Protein AF-A0A3B9WWS0-F1 (afdb_monomer_lite)

Foldseek 3Di:
DPDQDKDWDWDDDQFKIWIFIAGPVRHFDADPNRTRIDMDGHDGDDDCVVVVVVVVVVVVVVVLVVVLVVLCVVLVVLLCVLPVCQVLLQVCLPPDLVPRDPVSNDNFSGDDDPPDTVVNVCVCPVDLVSLVVCVVVVVDDPDSCVSSSVSSNVNVCSVCVDDDPDPDDPPPPPPPDPVVVVVVVVVVVVVVVVVPD

Secondary structure (DSSP, 8-state):
-----EEEEEEE-SSEEEEEEEETTSPBPEETTEESEEEEE-PPPPPTHHHHHHHHHHHHHHHHHHHHHHHHHHHHHHHHHH-TTHHHHHHHTTS-GGGS-GGG-SS-SS-EETTEEHHHHHHH-SSHHHHHHHHHTT-S--STTHHHHHHHHHHHHHHS------SS---TT---THHHHHHHHHHH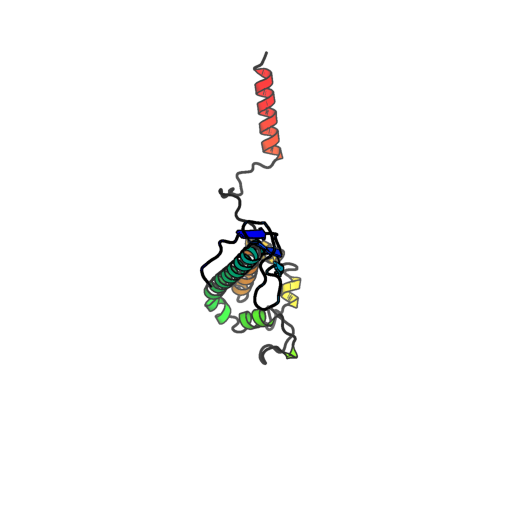HHHHHHTT-

pLDDT: mean 90.85, std 11.29, range [40.5, 98.44]

Radius of gyration: 35.25 Å; chains: 1; bounding box: 72×87×83 Å

Sequence (197 aa):
MIGRNWYLGLDMGTTTVGWACTYENYELLRLKGKDAWGIREFQEAETATARRTNRISRRRRQREIARIGILKDLFHDAIMKEDTLFYVRLDESKLLLEDKSPMLQYKDGIFHDKDYTDKEYFREYKTIFHLRKALIYDEVIDNGRYARLVYLALLNMFKHRGHFLNSEIVLEGAFKGISISFHDLMSEIEKLEIEGF

Structure (mmCIF, N/CA/C/O backbone):
data_AF-A0A3B9WWS0-F1
#
_entry.id   AF-A0A3B9WWS0-F1
#
loop_
_atom_site.group_PDB
_atom_site.id
_atom_site.type_symbol
_atom_site.label_atom_id
_atom_site.label_alt_id
_atom_site.label_comp_id
_atom_site.label_asym_id
_atom_site.label_entity_id
_atom_site.label_seq_id
_atom_site.pdbx_PDB_ins_code
_atom_site.Cartn_x
_atom_site.Cartn_y
_atom_site.Cartn_z
_atom_site.occupancy
_atom_site.B_iso_or_equiv
_atom_site.auth_seq_id
_atom_site.auth_comp_id
_atom_site.auth_asym_id
_atom_site.auth_atom_id
_atom_site.pdbx_PDB_model_num
ATOM 1 N N . MET A 1 1 ? -48.634 -8.195 49.594 1.00 46.81 1 MET A N 1
ATOM 2 C CA . MET A 1 1 ? -48.032 -6.926 50.051 1.00 46.81 1 MET A CA 1
ATOM 3 C C . MET A 1 1 ? -48.474 -5.851 49.083 1.00 46.81 1 MET A C 1
ATOM 5 O O . MET A 1 1 ? -48.038 -5.859 47.941 1.00 46.81 1 MET A O 1
ATOM 9 N N . ILE A 1 2 ? -49.436 -5.038 49.510 1.00 40.50 2 ILE A N 1
ATOM 10 C CA . ILE A 1 2 ? -49.949 -3.884 48.764 1.00 40.50 2 ILE A CA 1
ATOM 11 C C . ILE A 1 2 ? -48.794 -2.889 48.589 1.00 40.50 2 ILE A C 1
ATOM 13 O O . ILE A 1 2 ? -48.011 -2.688 49.520 1.00 40.50 2 ILE A O 1
ATOM 17 N N . GLY A 1 3 ? -48.665 -2.360 47.371 1.00 63.53 3 GLY A N 1
ATOM 18 C CA . GLY A 1 3 ? -47.559 -1.527 46.914 1.00 63.53 3 GLY A CA 1
ATOM 19 C C . GLY A 1 3 ? -47.359 -0.293 47.782 1.00 63.53 3 GLY A C 1
ATOM 20 O O . GLY A 1 3 ? -48.173 0.624 47.769 1.00 63.53 3 GLY A O 1
ATOM 21 N N . ARG A 1 4 ? -46.253 -0.275 48.527 1.00 72.06 4 ARG A N 1
ATOM 22 C CA . ARG A 1 4 ? -45.687 0.974 49.028 1.00 72.06 4 ARG A CA 1
ATOM 23 C C . ARG A 1 4 ? -44.969 1.650 47.869 1.00 72.06 4 ARG A C 1
ATOM 25 O O . ARG A 1 4 ? -44.203 0.989 47.165 1.00 72.06 4 ARG A O 1
ATOM 32 N N . ASN A 1 5 ? -45.224 2.939 47.686 1.00 89.38 5 ASN A N 1
ATOM 33 C CA . ASN A 1 5 ? -44.450 3.757 46.766 1.00 89.38 5 ASN A CA 1
ATOM 34 C C . ASN A 1 5 ? -42.988 3.792 47.223 1.00 89.38 5 ASN A C 1
ATOM 36 O O . ASN A 1 5 ? -42.680 3.695 48.415 1.00 89.38 5 ASN A O 1
ATOM 40 N N . TRP A 1 6 ? -42.091 3.897 46.256 1.00 93.56 6 TRP A N 1
ATOM 41 C CA . TRP A 1 6 ? -40.653 3.920 46.468 1.00 93.56 6 TRP A CA 1
ATOM 42 C C . TRP A 1 6 ? -40.009 4.793 45.394 1.00 93.56 6 TRP A C 1
ATOM 44 O O . TRP A 1 6 ? -40.572 4.990 44.315 1.00 93.56 6 TRP A O 1
ATOM 54 N N . TYR A 1 7 ? -38.826 5.307 45.698 1.00 95.00 7 TYR A N 1
ATOM 55 C CA . TYR A 1 7 ? -38.012 6.111 44.803 1.00 95.00 7 TYR A CA 1
ATOM 56 C C . TYR A 1 7 ? -36.799 5.312 44.334 1.00 95.00 7 TYR A C 1
ATOM 58 O O . TYR A 1 7 ? -36.231 4.540 45.105 1.00 95.00 7 TYR A O 1
ATOM 66 N N . LEU A 1 8 ? -36.389 5.523 43.081 1.00 95.25 8 LEU A N 1
ATOM 67 C CA . LEU A 1 8 ? -35.127 5.038 42.523 1.00 95.25 8 LEU A CA 1
ATOM 68 C C . LEU A 1 8 ? -34.201 6.231 42.290 1.00 95.25 8 LEU A C 1
ATOM 70 O O . LEU A 1 8 ? -34.492 7.080 41.449 1.00 95.25 8 LEU A O 1
ATOM 74 N N . GLY A 1 9 ? -33.081 6.276 42.999 1.00 95.81 9 GLY A N 1
ATOM 75 C CA . GLY A 1 9 ? -31.961 7.145 42.662 1.00 95.81 9 GLY A CA 1
ATOM 76 C C . GLY A 1 9 ? -31.044 6.440 41.670 1.00 95.81 9 GLY A C 1
ATOM 77 O O . GLY A 1 9 ? -30.704 5.275 41.882 1.00 95.81 9 GLY A O 1
ATOM 78 N N . LEU A 1 10 ? -30.646 7.140 40.609 1.00 97.19 10 LEU A N 1
ATOM 79 C CA . LEU A 1 10 ? -29.621 6.702 39.665 1.00 97.19 10 LEU A CA 1
ATOM 80 C C . LEU A 1 10 ? -28.541 7.777 39.570 1.00 97.19 10 LEU A C 1
ATOM 82 O O . LEU A 1 10 ? -28.856 8.943 39.343 1.00 97.19 10 LEU A O 1
ATOM 86 N N . ASP A 1 11 ? -27.286 7.363 39.696 1.00 96.31 11 ASP A N 1
ATOM 87 C CA . ASP A 1 11 ? -26.108 8.189 39.446 1.00 96.31 11 ASP A CA 1
ATOM 88 C C . ASP A 1 11 ? -25.339 7.584 38.269 1.00 96.31 11 ASP A C 1
ATOM 90 O O . ASP A 1 11 ? -24.789 6.487 38.378 1.00 96.31 11 ASP A O 1
ATOM 94 N N . MET A 1 12 ? -25.393 8.241 37.109 1.00 95.69 12 MET A N 1
ATOM 95 C CA . MET A 1 12 ? -24.873 7.707 35.848 1.00 95.69 12 MET A CA 1
ATOM 96 C C . MET A 1 12 ? -23.542 8.370 35.489 1.00 95.69 12 MET A C 1
ATOM 98 O O . MET A 1 12 ? -23.512 9.474 34.945 1.00 95.69 12 MET A O 1
ATOM 102 N N . GLY A 1 13 ? -22.448 7.663 35.762 1.00 92.75 13 GLY A N 1
ATOM 103 C CA . GLY A 1 13 ? -21.101 8.003 35.319 1.00 92.75 13 GLY A CA 1
ATOM 104 C C . GLY A 1 13 ? -20.754 7.416 33.946 1.00 92.75 13 GLY A C 1
ATOM 105 O O . GLY A 1 13 ? -21.538 6.712 33.309 1.00 92.75 13 GLY A O 1
ATOM 106 N N . THR A 1 14 ? -19.535 7.686 33.479 1.00 92.50 14 THR A N 1
ATOM 107 C CA . THR A 1 14 ? -19.022 7.194 32.184 1.00 92.50 14 THR A CA 1
ATOM 108 C C . THR A 1 14 ? -18.646 5.710 32.198 1.00 92.50 14 THR A C 1
ATOM 110 O O . THR A 1 14 ? -18.583 5.081 31.143 1.00 92.50 14 THR A O 1
ATOM 113 N N . THR A 1 15 ? -18.418 5.148 33.385 1.00 96.12 15 THR A N 1
ATOM 114 C CA . THR A 1 15 ? -18.024 3.744 33.604 1.00 96.12 15 THR A CA 1
ATOM 115 C C . THR A 1 15 ? -18.813 3.069 34.719 1.00 96.12 15 THR A C 1
ATOM 117 O O . THR A 1 15 ? -18.628 1.880 34.983 1.00 96.12 15 THR A O 1
ATOM 120 N N . THR A 1 16 ? -19.698 3.805 35.392 1.00 96.12 16 THR A N 1
ATOM 121 C CA . THR A 1 16 ? -20.459 3.308 36.534 1.00 96.12 16 THR A CA 1
ATOM 122 C C . THR A 1 16 ? -21.897 3.809 36.501 1.00 96.12 16 THR A C 1
ATOM 124 O O . THR A 1 16 ? -22.179 4.911 36.044 1.00 96.12 16 THR A O 1
ATOM 127 N N . VAL A 1 17 ? -22.827 2.993 36.987 1.00 97.25 17 VAL A N 1
ATOM 128 C CA . VAL A 1 17 ? -24.190 3.420 37.317 1.00 97.25 17 VAL A CA 1
ATOM 129 C C . VAL A 1 17 ? -24.460 3.020 38.760 1.00 97.25 17 VAL A C 1
ATOM 131 O O . VAL A 1 17 ? -24.639 1.835 39.058 1.00 97.25 17 VAL A O 1
ATOM 134 N N . GLY A 1 18 ? -24.445 4.000 39.658 1.00 97.25 18 GLY A N 1
ATOM 135 C CA . GLY A 1 18 ? -24.905 3.853 41.032 1.00 97.25 18 GLY A CA 1
ATOM 136 C C . GLY A 1 18 ? -26.429 3.835 41.077 1.00 97.25 18 GLY A C 1
ATOM 137 O O . GLY A 1 18 ? -27.087 4.560 40.333 1.00 97.25 18 GLY A O 1
ATOM 138 N N . TRP A 1 19 ? -27.005 3.002 41.936 1.00 97.38 19 TRP A N 1
ATOM 139 C CA . TRP A 1 19 ? -28.445 2.967 42.156 1.00 97.38 19 TRP A CA 1
ATOM 140 C C . TRP A 1 19 ? -28.775 2.737 43.627 1.00 97.38 19 TRP A C 1
ATOM 142 O O . TRP A 1 19 ? -28.065 2.018 44.330 1.00 97.38 19 TRP A O 1
ATOM 152 N N . ALA A 1 20 ? -29.869 3.335 44.090 1.00 97.00 20 ALA A N 1
ATOM 153 C CA . ALA A 1 20 ? -30.417 3.106 45.421 1.00 97.00 20 ALA A CA 1
ATOM 154 C C . ALA A 1 20 ? -31.938 3.252 45.396 1.00 97.00 20 ALA A C 1
ATOM 156 O O . ALA A 1 20 ? -32.465 4.169 44.769 1.00 97.00 20 ALA A O 1
ATOM 157 N N . CYS A 1 21 ? -32.641 2.364 46.090 1.00 95.75 21 CYS A N 1
ATOM 158 C CA . CYS A 1 21 ? -34.085 2.434 46.250 1.00 95.75 21 CYS A CA 1
ATOM 159 C C . CYS A 1 21 ? -34.435 2.846 47.679 1.00 95.75 21 CYS A C 1
ATOM 161 O O . CYS A 1 21 ? -33.981 2.202 48.628 1.00 95.75 21 CYS A O 1
ATOM 163 N N . THR A 1 22 ? -35.293 3.853 47.838 1.00 94.88 22 THR A N 1
ATOM 164 C CA . THR A 1 22 ? -35.780 4.304 49.151 1.00 94.88 22 THR A CA 1
ATOM 165 C C . THR A 1 22 ? -37.303 4.344 49.232 1.00 94.88 22 THR A C 1
ATOM 167 O O . THR A 1 22 ? -37.993 4.449 48.220 1.00 94.88 22 THR A O 1
ATOM 170 N N . TYR A 1 23 ? -37.852 4.211 50.438 1.00 92.38 23 TYR A N 1
ATOM 171 C CA . TYR A 1 23 ? -39.264 4.497 50.701 1.00 92.38 23 TYR A CA 1
ATOM 172 C C . TYR A 1 23 ? -39.492 6.018 50.764 1.00 92.38 23 TYR A C 1
ATOM 174 O O . TYR A 1 23 ? -38.546 6.805 50.729 1.00 92.38 23 TYR A O 1
ATOM 182 N N . GLU A 1 24 ? -40.746 6.457 50.900 1.00 91.81 24 GLU A N 1
ATOM 183 C CA . GLU A 1 24 ? -41.089 7.888 50.986 1.00 91.81 24 GLU A CA 1
ATOM 184 C C . GLU A 1 24 ? -40.454 8.612 52.192 1.00 91.81 24 GLU A C 1
ATOM 186 O O . GLU A 1 24 ? -40.249 9.820 52.141 1.00 91.81 24 GLU A O 1
ATOM 191 N N . ASN A 1 25 ? -40.088 7.881 53.250 1.00 91.56 25 ASN A N 1
ATOM 192 C CA . ASN A 1 25 ? -39.356 8.386 54.420 1.00 91.56 25 ASN A CA 1
ATOM 193 C C . ASN A 1 25 ? -37.820 8.370 54.246 1.00 91.56 25 ASN A C 1
ATOM 195 O O . ASN A 1 25 ? -37.099 8.591 55.215 1.00 91.56 25 ASN A O 1
ATOM 199 N N . TYR A 1 26 ? -37.327 8.107 53.030 1.00 89.19 26 TYR A N 1
ATOM 200 C CA . TYR A 1 26 ? -35.907 8.051 52.660 1.00 89.19 26 TYR A CA 1
ATOM 201 C C . TYR A 1 26 ? -35.087 6.925 53.313 1.00 89.19 26 TYR A C 1
ATOM 203 O O . TYR A 1 26 ? -33.858 6.946 53.278 1.00 89.19 26 TYR A O 1
ATOM 211 N N . GLU A 1 27 ? -35.747 5.892 53.836 1.00 92.06 27 GLU A N 1
ATOM 212 C CA . GLU A 1 27 ? -35.086 4.664 54.287 1.00 92.06 27 GLU A CA 1
ATOM 213 C C . GLU A 1 27 ? -34.816 3.716 53.111 1.00 92.06 27 GLU A C 1
ATOM 215 O O . GLU A 1 27 ? -35.658 3.568 52.221 1.00 92.06 27 GLU A O 1
ATOM 220 N N . LEU A 1 28 ? -33.662 3.035 53.116 1.00 92.38 28 LEU A N 1
ATOM 221 C CA . LEU A 1 28 ? -33.307 2.062 52.079 1.00 92.38 28 LEU A CA 1
ATOM 222 C C . LEU A 1 28 ? -34.288 0.884 52.053 1.00 92.38 28 LEU A C 1
ATOM 224 O O . LEU A 1 28 ? -34.601 0.273 53.079 1.00 92.38 28 LEU A O 1
ATOM 228 N N . LEU A 1 29 ? -34.726 0.513 50.849 1.00 93.19 29 LEU A N 1
ATOM 229 C CA . LEU A 1 29 ? -35.505 -0.703 50.649 1.00 93.19 29 LEU A CA 1
ATOM 230 C C . LEU A 1 29 ? -34.650 -1.918 51.004 1.00 93.19 29 LEU A C 1
ATOM 232 O O . LEU A 1 29 ? -33.474 -1.986 50.658 1.00 93.19 29 LEU A O 1
ATOM 236 N N . ARG A 1 30 ? -35.269 -2.931 51.614 1.00 91.56 30 ARG A N 1
ATOM 237 C CA . ARG A 1 30 ? -34.630 -4.228 51.845 1.00 91.56 30 ARG A CA 1
ATOM 238 C C . ARG A 1 30 ? -35.343 -5.306 51.045 1.00 91.56 30 ARG A C 1
ATOM 240 O O . ARG A 1 30 ? -36.507 -5.615 51.286 1.00 91.56 30 ARG A O 1
ATOM 247 N N . LEU A 1 31 ? -34.635 -5.886 50.085 1.00 86.88 31 LEU A N 1
ATOM 248 C CA . LEU A 1 31 ? -35.138 -6.904 49.171 1.00 86.88 31 LEU A CA 1
ATOM 249 C C . LEU A 1 31 ? -34.403 -8.216 49.439 1.00 86.88 31 LEU A C 1
ATOM 251 O O . LEU A 1 31 ? -33.181 -8.290 49.334 1.00 86.88 31 LEU A O 1
ATOM 255 N N . LYS A 1 32 ? -35.146 -9.270 49.802 1.00 88.06 32 LYS A N 1
ATOM 256 C CA . LYS A 1 32 ? -34.595 -10.615 50.074 1.00 88.06 32 LYS A CA 1
ATOM 257 C C . LYS A 1 32 ? -33.384 -10.599 51.030 1.00 88.06 32 LYS A C 1
ATOM 259 O O . LYS A 1 32 ? -32.401 -11.300 50.816 1.00 88.06 32 LYS A O 1
ATOM 264 N N . GLY A 1 33 ? -33.454 -9.775 52.077 1.00 89.62 33 GLY A N 1
ATOM 265 C CA . GLY A 1 33 ? -32.414 -9.676 53.105 1.00 89.62 33 GLY A CA 1
ATOM 266 C C . GLY A 1 33 ? -31.208 -8.801 52.749 1.00 89.62 33 GLY A C 1
ATOM 267 O O . GLY A 1 33 ? -30.293 -8.722 53.563 1.00 89.62 33 GLY A O 1
ATOM 268 N N . LYS A 1 34 ? -31.208 -8.132 51.590 1.00 92.88 34 LYS A N 1
ATOM 269 C CA . LYS A 1 34 ? -30.162 -7.189 51.170 1.00 92.88 34 LYS A CA 1
ATOM 270 C C . LYS A 1 34 ? -30.731 -5.789 50.999 1.00 92.88 34 LYS A C 1
ATOM 272 O O . LYS A 1 34 ? -31.880 -5.645 50.582 1.00 92.88 34 LYS A O 1
ATOM 277 N N . ASP A 1 35 ? -29.924 -4.781 51.293 1.00 94.69 35 ASP A N 1
ATOM 278 C CA . ASP A 1 35 ? -30.304 -3.394 51.050 1.00 94.69 35 ASP A CA 1
ATOM 279 C C . ASP A 1 35 ? -30.273 -3.129 49.539 1.00 94.69 35 ASP A C 1
ATOM 281 O O . ASP A 1 35 ? -29.387 -3.595 48.821 1.00 94.69 35 ASP A O 1
ATOM 285 N N . ALA A 1 36 ? -31.291 -2.439 49.044 1.00 94.56 36 ALA A N 1
ATOM 286 C CA . ALA A 1 36 ? -31.533 -2.212 47.630 1.00 94.56 36 ALA A CA 1
ATOM 287 C C . ALA A 1 36 ? -30.714 -1.014 47.140 1.00 94.56 36 ALA A C 1
ATOM 289 O O . ALA A 1 36 ? -31.261 0.028 46.791 1.00 94.56 36 ALA A O 1
ATOM 290 N N . TRP A 1 37 ? -29.397 -1.171 47.138 1.00 95.25 37 TRP A N 1
ATOM 291 C CA . TRP A 1 37 ? -28.463 -0.238 46.528 1.00 95.25 37 TRP A CA 1
ATOM 292 C C . TRP A 1 37 ? -27.294 -0.999 45.910 1.00 95.25 37 TRP A C 1
ATOM 294 O O . TRP A 1 37 ? -27.039 -2.164 46.230 1.00 95.25 37 TRP A O 1
ATOM 304 N N . GLY A 1 38 ? -26.573 -0.347 45.012 1.00 95.38 38 GLY A N 1
ATOM 305 C CA . GLY A 1 38 ? -25.365 -0.907 44.441 1.00 95.38 38 GLY A CA 1
ATOM 306 C C . GLY A 1 38 ? -24.789 -0.047 43.336 1.00 95.38 38 GLY A C 1
ATOM 307 O O . GLY A 1 38 ? -25.274 1.040 43.035 1.00 95.38 38 GLY A O 1
ATOM 308 N N . ILE A 1 39 ? -23.743 -0.573 42.713 1.00 96.62 39 ILE A N 1
ATOM 309 C CA . ILE A 1 39 ? -23.071 0.055 41.585 1.00 96.62 39 ILE A CA 1
ATOM 310 C C . ILE A 1 39 ? -22.895 -0.972 40.473 1.00 96.62 39 ILE A C 1
ATOM 312 O O . ILE A 1 39 ? -22.574 -2.137 40.718 1.00 96.62 39 ILE A O 1
ATOM 316 N N . ARG A 1 40 ? -23.154 -0.554 39.238 1.00 96.44 40 ARG A N 1
ATOM 317 C CA . ARG A 1 40 ? -22.863 -1.332 38.039 1.00 96.44 40 ARG A CA 1
ATOM 318 C C . ARG A 1 40 ? -21.669 -0.713 37.338 1.00 96.44 40 ARG A C 1
ATOM 320 O O . ARG A 1 40 ? -21.799 0.372 36.795 1.00 96.44 40 ARG A O 1
ATOM 327 N N . GLU A 1 41 ? -20.550 -1.422 37.307 1.00 97.12 41 GLU A N 1
ATOM 328 C CA . GLU A 1 41 ? -19.355 -1.009 36.566 1.00 97.12 41 GLU A CA 1
ATOM 329 C C . GLU A 1 41 ? -19.357 -1.603 35.146 1.00 97.12 41 GLU A C 1
ATOM 331 O O . GLU A 1 41 ? -19.836 -2.722 34.923 1.00 97.12 41 GLU A O 1
ATOM 336 N N . PHE A 1 42 ? -18.852 -0.845 34.174 1.00 96.50 42 PHE A N 1
ATOM 337 C CA . PHE A 1 42 ? -18.690 -1.246 32.776 1.00 96.50 42 PHE A CA 1
ATOM 338 C C . PHE A 1 42 ? -17.518 -0.499 32.127 1.00 96.50 42 PHE A C 1
ATOM 340 O O . PHE A 1 42 ? -17.025 0.503 32.639 1.00 96.50 42 PHE A O 1
ATOM 347 N N . GLN A 1 43 ? -17.052 -1.011 30.988 1.00 95.38 43 GLN A N 1
ATOM 348 C CA . GLN A 1 43 ? -16.001 -0.354 30.214 1.00 95.38 43 GLN A CA 1
ATOM 349 C C . GLN A 1 43 ? -16.535 0.904 29.532 1.00 95.38 43 GLN A C 1
ATOM 351 O O . GLN A 1 43 ? -17.641 0.894 28.990 1.00 95.38 43 GLN A O 1
ATOM 356 N N . GLU A 1 44 ? -15.726 1.962 29.525 1.00 93.50 44 GLU A N 1
ATOM 357 C CA . GLU A 1 44 ? -16.059 3.212 28.849 1.00 93.50 44 GLU A CA 1
ATOM 358 C C . GLU A 1 44 ? -16.342 2.979 27.359 1.00 93.50 44 GLU A C 1
ATOM 360 O O . GLU A 1 44 ? -15.700 2.162 26.692 1.00 93.50 44 GLU A O 1
ATOM 365 N N . ALA A 1 45 ? -17.325 3.701 26.827 1.00 90.38 45 ALA A N 1
ATOM 366 C CA . ALA A 1 45 ? -17.691 3.583 25.427 1.00 90.38 45 ALA A CA 1
ATOM 367 C C . ALA A 1 45 ? -16.598 4.163 24.515 1.00 90.38 45 ALA A C 1
ATOM 369 O O . ALA A 1 45 ? -16.250 5.340 24.594 1.00 90.38 45 ALA A O 1
ATOM 370 N N . GLU A 1 46 ? -16.111 3.360 23.570 1.00 91.81 46 GLU A N 1
ATOM 371 C CA . GLU A 1 46 ? -15.191 3.844 22.542 1.00 91.81 46 GLU A CA 1
ATOM 372 C C . GLU A 1 46 ? -15.916 4.651 21.456 1.00 91.81 46 GLU A C 1
ATOM 374 O O . GLU A 1 46 ? -16.970 4.265 20.938 1.00 91.81 46 GLU A O 1
ATOM 379 N N . THR A 1 47 ? -15.299 5.752 21.019 1.00 92.62 47 THR A N 1
ATOM 380 C CA . THR A 1 47 ? -15.805 6.508 19.866 1.00 92.62 47 THR A CA 1
ATOM 381 C C . THR A 1 47 ? -15.694 5.699 18.568 1.00 92.62 47 THR A C 1
ATOM 383 O O . THR A 1 47 ? -14.789 4.889 18.358 1.00 92.62 47 THR A O 1
ATOM 386 N N . ALA A 1 48 ? -16.572 5.979 17.601 1.00 94.56 48 ALA A N 1
ATOM 387 C CA . ALA A 1 48 ? -16.563 5.292 16.306 1.00 94.56 48 ALA A CA 1
ATOM 388 C C . ALA A 1 48 ? -15.369 5.663 15.390 1.00 94.56 48 ALA A C 1
ATOM 390 O O . ALA A 1 48 ? -15.285 5.173 14.256 1.00 94.56 48 ALA A O 1
ATOM 391 N N . THR A 1 49 ? -14.446 6.517 15.846 1.00 95.75 49 THR A N 1
ATOM 392 C CA . THR A 1 49 ? -13.314 7.042 15.068 1.00 95.75 49 THR A CA 1
ATOM 393 C C . THR A 1 49 ? -12.380 5.930 14.595 1.00 95.75 49 THR A C 1
ATOM 395 O O . THR A 1 49 ? -12.138 5.813 13.392 1.00 95.75 49 THR A O 1
ATOM 398 N N . ALA A 1 50 ? -11.937 5.042 15.492 1.00 93.94 50 ALA A N 1
ATOM 399 C CA . ALA A 1 50 ? -11.064 3.918 15.137 1.00 93.94 50 ALA A CA 1
ATOM 400 C C . ALA A 1 50 ? -11.715 2.995 14.090 1.00 93.94 50 ALA A C 1
ATOM 402 O O . ALA A 1 50 ? -11.103 2.620 13.082 1.00 93.94 50 ALA A O 1
ATOM 403 N N . ARG A 1 51 ? -13.012 2.702 14.261 1.00 94.81 51 ARG A N 1
ATOM 404 C CA . ARG A 1 51 ? -13.795 1.909 13.302 1.00 94.81 51 ARG A CA 1
ATOM 405 C C . ARG A 1 51 ? -13.879 2.593 11.934 1.00 94.81 51 ARG A C 1
ATOM 407 O O . ARG A 1 51 ? -13.751 1.922 10.906 1.00 94.81 51 ARG A O 1
ATOM 414 N N . ARG A 1 52 ? -14.080 3.917 11.896 1.00 96.75 52 ARG A N 1
ATOM 415 C CA . ARG A 1 52 ? -14.093 4.708 10.654 1.00 96.75 52 ARG A CA 1
ATOM 416 C C . ARG A 1 52 ? -12.739 4.644 9.946 1.00 96.75 52 ARG A C 1
ATOM 418 O O . ARG A 1 52 ? -12.723 4.353 8.750 1.00 96.75 52 ARG A O 1
ATOM 425 N N . THR A 1 53 ? -11.637 4.846 10.663 1.00 96.81 53 THR A N 1
ATOM 426 C CA . THR A 1 53 ? -10.273 4.794 10.112 1.00 96.81 53 THR A CA 1
ATOM 427 C C . THR A 1 53 ? -9.974 3.431 9.492 1.00 96.81 53 THR A C 1
ATOM 429 O O . THR A 1 53 ? -9.633 3.351 8.311 1.00 96.81 53 THR A O 1
ATOM 432 N N . ASN A 1 54 ? -10.226 2.342 10.225 1.00 97.31 54 ASN A N 1
ATOM 433 C CA . ASN A 1 54 ? -10.004 0.980 9.729 1.00 97.31 54 ASN A CA 1
ATOM 434 C C . ASN A 1 54 ? -10.839 0.668 8.480 1.00 97.31 54 ASN A C 1
ATOM 436 O O . ASN A 1 54 ? -10.345 0.071 7.520 1.00 97.31 54 ASN A O 1
ATOM 440 N N . ARG A 1 55 ? -12.101 1.113 8.448 1.00 97.62 55 ARG A N 1
ATOM 441 C CA . ARG A 1 55 ? -12.977 0.939 7.282 1.00 97.62 55 ARG A CA 1
ATOM 442 C C . ARG A 1 55 ? -12.455 1.687 6.054 1.00 97.62 55 ARG A C 1
ATOM 444 O O . ARG A 1 55 ? -12.500 1.140 4.951 1.00 97.62 55 ARG A O 1
ATOM 451 N N . ILE A 1 56 ? -11.972 2.917 6.225 1.00 97.56 56 ILE A N 1
ATOM 452 C CA . ILE A 1 56 ? -11.405 3.715 5.130 1.00 97.56 56 ILE A CA 1
ATOM 453 C C . ILE A 1 56 ? -10.145 3.040 4.581 1.00 97.56 56 ILE A C 1
ATOM 455 O O . ILE A 1 56 ? -10.050 2.858 3.367 1.00 97.56 56 ILE A O 1
ATOM 459 N N . SER A 1 57 ? -9.232 2.596 5.449 1.00 97.25 57 SER A N 1
ATOM 460 C CA . SER A 1 57 ? -8.000 1.909 5.040 1.00 97.25 57 SER A CA 1
ATOM 461 C C . SER A 1 57 ? -8.281 0.633 4.243 1.00 97.25 57 SER A C 1
ATOM 463 O O . SER A 1 57 ? -7.709 0.444 3.169 1.00 97.25 57 SER A O 1
ATOM 465 N N . ARG A 1 58 ? -9.234 -0.199 4.692 1.00 97.81 58 ARG A N 1
ATOM 466 C CA . ARG A 1 58 ? -9.655 -1.409 3.958 1.00 97.81 58 ARG A CA 1
ATOM 467 C C . ARG A 1 58 ? -10.194 -1.079 2.566 1.00 97.81 58 ARG A C 1
ATOM 469 O O . ARG A 1 58 ? -9.745 -1.654 1.579 1.00 97.81 58 ARG A O 1
ATOM 476 N N . ARG A 1 59 ? -11.110 -0.108 2.467 1.00 97.69 59 ARG A N 1
ATOM 477 C CA . ARG A 1 59 ? -11.688 0.320 1.179 1.00 97.69 59 ARG A CA 1
ATOM 478 C C . ARG A 1 59 ? -10.638 0.918 0.245 1.00 97.69 59 ARG A C 1
ATOM 480 O O . ARG A 1 59 ? -10.669 0.662 -0.955 1.00 97.69 59 ARG A O 1
ATOM 487 N N . ARG A 1 60 ? -9.701 1.707 0.779 1.00 95.56 60 ARG A N 1
ATOM 488 C CA . ARG A 1 60 ? -8.573 2.252 0.013 1.00 95.56 60 ARG A CA 1
ATOM 489 C C . ARG A 1 60 ? -7.735 1.122 -0.580 1.00 95.56 60 ARG A C 1
ATOM 491 O O . ARG A 1 60 ? -7.461 1.163 -1.775 1.00 95.56 60 ARG A O 1
ATOM 498 N N . ARG A 1 61 ? -7.397 0.107 0.222 1.00 95.88 61 ARG A N 1
ATOM 499 C CA . ARG A 1 61 ? -6.624 -1.051 -0.239 1.00 95.88 61 ARG A CA 1
ATOM 500 C C . ARG A 1 61 ? -7.356 -1.846 -1.320 1.00 95.88 61 ARG A C 1
ATOM 502 O O . ARG A 1 61 ? -6.755 -2.164 -2.336 1.00 95.88 61 ARG A O 1
ATOM 509 N N . GLN A 1 62 ? -8.650 -2.113 -1.144 1.00 97.75 62 GLN A N 1
ATOM 510 C CA . GLN A 1 62 ? -9.463 -2.808 -2.154 1.00 97.75 62 GLN A CA 1
ATOM 511 C C . GLN A 1 62 ? -9.480 -2.065 -3.496 1.00 97.75 62 GLN A C 1
ATOM 513 O O . GLN A 1 62 ? -9.318 -2.674 -4.547 1.00 97.75 62 GLN A O 1
ATOM 518 N N . ARG A 1 63 ? -9.620 -0.735 -3.468 1.00 96.31 63 ARG A N 1
ATOM 519 C CA . ARG A 1 63 ? -9.592 0.094 -4.684 1.00 96.31 63 ARG A CA 1
ATOM 520 C C . ARG A 1 63 ? -8.217 0.133 -5.344 1.00 96.31 63 ARG A C 1
ATOM 522 O O . ARG A 1 63 ? -8.138 0.197 -6.563 1.00 96.31 63 ARG A O 1
ATOM 529 N N . GLU A 1 64 ? -7.144 0.121 -4.556 1.00 95.88 64 GLU A N 1
ATOM 530 C CA . GLU A 1 64 ? -5.780 0.003 -5.079 1.00 95.88 64 GLU A CA 1
ATOM 531 C C . GLU A 1 64 ? -5.583 -1.336 -5.800 1.00 95.88 64 GLU A C 1
ATOM 533 O O . GLU A 1 64 ? -5.097 -1.342 -6.926 1.00 95.88 64 GLU A O 1
ATOM 538 N N . ILE A 1 65 ? -6.033 -2.444 -5.198 1.00 95.81 65 ILE A N 1
ATOM 539 C CA . ILE A 1 65 ? -5.985 -3.780 -5.811 1.00 95.81 65 ILE A CA 1
ATOM 540 C C . ILE A 1 65 ? -6.765 -3.797 -7.128 1.00 95.81 65 ILE A C 1
ATOM 542 O O . ILE A 1 65 ? -6.213 -4.212 -8.139 1.00 95.81 65 ILE A O 1
ATOM 546 N N . ALA A 1 66 ? -8.002 -3.289 -7.142 1.00 96.81 66 ALA A N 1
ATOM 547 C CA . ALA A 1 66 ? -8.814 -3.231 -8.358 1.00 96.81 66 ALA A CA 1
ATOM 548 C C . ALA A 1 66 ? -8.134 -2.418 -9.472 1.00 96.81 66 ALA A C 1
ATOM 550 O O . ALA A 1 66 ? -8.117 -2.832 -10.625 1.00 96.81 66 ALA A O 1
ATOM 551 N N . ARG A 1 67 ? -7.514 -1.283 -9.126 1.00 96.69 67 ARG A N 1
ATOM 552 C CA . ARG A 1 67 ? -6.796 -0.445 -10.094 1.00 96.69 67 ARG A CA 1
ATOM 553 C C . ARG A 1 67 ? -5.577 -1.147 -10.686 1.00 96.69 67 ARG A C 1
ATOM 555 O O . ARG A 1 67 ? -5.349 -1.056 -11.886 1.00 96.69 67 ARG A O 1
ATOM 562 N N . ILE A 1 68 ? -4.796 -1.824 -9.845 1.00 96.50 68 ILE A N 1
ATOM 563 C CA . ILE A 1 68 ? -3.653 -2.624 -10.301 1.00 96.50 68 ILE A CA 1
ATOM 564 C C . ILE A 1 68 ? -4.138 -3.795 -11.161 1.00 96.50 68 ILE A C 1
ATOM 566 O O . ILE A 1 68 ? -3.489 -4.098 -12.151 1.00 96.50 68 ILE A O 1
ATOM 570 N N . GLY A 1 69 ? -5.274 -4.413 -10.818 1.00 97.25 69 GLY A N 1
ATOM 571 C CA . GLY A 1 69 ? -5.911 -5.460 -11.621 1.00 97.25 69 GLY A CA 1
ATOM 572 C C . GLY A 1 69 ? -6.225 -4.983 -13.037 1.00 97.25 69 GLY A C 1
ATOM 573 O O . GLY A 1 69 ? -5.725 -5.565 -13.984 1.00 97.25 69 GLY A O 1
ATOM 574 N N . ILE A 1 70 ? -6.911 -3.844 -13.175 1.00 97.50 70 ILE A N 1
ATOM 575 C CA . ILE A 1 70 ? -7.197 -3.241 -14.489 1.00 97.50 70 ILE A CA 1
ATOM 576 C C . ILE A 1 70 ? -5.904 -2.976 -15.275 1.00 97.50 70 ILE A C 1
ATOM 578 O O . ILE A 1 70 ? -5.839 -3.238 -16.470 1.00 97.50 70 ILE A O 1
ATOM 582 N N . LEU A 1 71 ? -4.855 -2.472 -14.615 1.00 97.38 71 LEU A N 1
ATOM 583 C CA . LEU A 1 71 ? -3.563 -2.257 -15.269 1.00 97.38 71 LEU A CA 1
ATOM 584 C C . LEU A 1 71 ? -2.908 -3.576 -15.714 1.00 97.38 71 LEU A C 1
ATOM 586 O O . LEU A 1 71 ? -2.324 -3.618 -16.792 1.00 97.38 71 LEU A O 1
ATOM 590 N N . LYS A 1 72 ? -2.990 -4.640 -14.902 1.00 97.00 72 LYS A N 1
ATOM 591 C CA . LYS A 1 72 ? -2.520 -5.982 -15.280 1.00 97.00 72 LYS A CA 1
ATOM 592 C C . LYS A 1 72 ? -3.290 -6.487 -16.505 1.00 97.00 72 LYS A C 1
ATOM 594 O O . LYS A 1 72 ? -2.650 -6.919 -17.452 1.00 97.00 72 LYS A O 1
ATOM 599 N N . ASP A 1 73 ? -4.615 -6.358 -16.516 1.00 97.50 73 ASP A N 1
ATOM 600 C CA . ASP A 1 73 ? -5.469 -6.818 -17.618 1.00 97.50 73 ASP A CA 1
ATOM 601 C C . ASP A 1 73 ? -5.142 -6.096 -18.936 1.00 97.50 73 ASP A C 1
ATOM 603 O O . ASP A 1 73 ? -5.000 -6.735 -19.972 1.00 97.50 73 ASP A O 1
ATOM 607 N N . LEU A 1 74 ? -4.927 -4.775 -18.896 1.00 97.75 74 LEU A N 1
ATOM 608 C CA . LEU A 1 74 ? -4.569 -3.979 -20.080 1.00 97.75 74 LEU A CA 1
ATOM 609 C C . LEU A 1 74 ? -3.235 -4.393 -20.720 1.00 97.75 74 LEU A C 1
ATOM 611 O O . LEU A 1 74 ? -3.072 -4.268 -21.930 1.00 97.75 74 LEU A O 1
ATOM 615 N N . PHE A 1 75 ? -2.277 -4.854 -19.915 1.00 97.69 75 PHE A N 1
ATOM 616 C CA . PHE A 1 75 ? -0.952 -5.275 -20.383 1.00 97.69 75 PHE A CA 1
ATOM 617 C C . PHE A 1 75 ? -0.832 -6.792 -20.559 1.00 97.69 75 PHE A C 1
ATOM 619 O O . PHE A 1 75 ? 0.227 -7.261 -20.978 1.00 97.69 75 PHE A O 1
ATOM 626 N N . HIS A 1 76 ? -1.888 -7.548 -20.247 1.00 97.25 76 HIS A N 1
ATOM 627 C CA . HIS A 1 76 ? -1.831 -8.998 -20.121 1.00 97.25 76 HIS A CA 1
ATOM 628 C C . HIS A 1 76 ? -1.314 -9.658 -21.398 1.00 97.25 76 HIS A C 1
ATOM 630 O O . HIS A 1 76 ? -0.271 -10.305 -21.363 1.00 97.25 76 HIS A O 1
ATOM 636 N N . ASP A 1 77 ? -1.978 -9.427 -22.530 1.00 97.25 77 ASP A N 1
ATOM 637 C CA . ASP A 1 77 ? -1.638 -10.080 -23.798 1.00 97.25 77 ASP A CA 1
ATOM 638 C C . ASP A 1 77 ? -0.223 -9.717 -24.268 1.00 97.25 77 ASP A C 1
ATOM 640 O O . ASP A 1 77 ? 0.552 -10.585 -24.670 1.00 97.25 77 ASP A O 1
ATOM 644 N N . ALA A 1 78 ? 0.141 -8.434 -24.163 1.00 96.62 78 ALA A N 1
ATOM 645 C CA . ALA A 1 78 ? 1.449 -7.935 -24.577 1.00 96.62 78 ALA A CA 1
ATOM 646 C C . ALA A 1 78 ? 2.588 -8.531 -23.737 1.00 96.62 78 ALA A C 1
ATOM 648 O O . ALA A 1 78 ? 3.639 -8.871 -24.275 1.00 96.62 78 ALA A O 1
ATOM 649 N N . ILE A 1 79 ? 2.384 -8.675 -22.425 1.00 97.25 79 ILE A N 1
ATOM 650 C CA . ILE A 1 79 ? 3.390 -9.242 -21.524 1.00 97.25 79 ILE A CA 1
ATOM 651 C C . ILE A 1 79 ? 3.433 -10.765 -21.637 1.00 97.25 79 ILE A C 1
ATOM 653 O O . ILE A 1 79 ? 4.522 -11.316 -21.742 1.00 97.25 79 ILE A O 1
ATOM 657 N N . MET A 1 80 ? 2.288 -11.451 -21.656 1.00 96.62 80 MET A N 1
ATOM 658 C CA . MET A 1 80 ? 2.235 -12.917 -21.733 1.00 96.62 80 MET A CA 1
ATOM 659 C C . MET A 1 80 ? 2.819 -13.461 -23.036 1.00 96.62 80 MET A C 1
ATOM 661 O O . MET A 1 80 ? 3.377 -14.556 -23.032 1.00 96.62 80 MET A O 1
ATOM 665 N N . LYS A 1 81 ? 2.724 -12.705 -24.137 1.00 96.00 81 LYS A N 1
ATOM 666 C CA . LYS A 1 81 ? 3.355 -13.062 -25.411 1.00 96.00 81 LYS A CA 1
ATOM 667 C C . LYS A 1 81 ? 4.877 -13.189 -25.291 1.00 96.00 81 LYS A C 1
ATOM 669 O O . LYS A 1 81 ? 5.455 -14.098 -25.878 1.00 96.00 81 LYS A O 1
ATOM 674 N N . GLU A 1 82 ? 5.507 -12.275 -24.562 1.00 94.31 82 GLU A N 1
ATOM 675 C CA . GLU A 1 82 ? 6.966 -12.214 -24.432 1.00 94.31 82 GLU A CA 1
ATOM 676 C C . GLU A 1 82 ? 7.466 -13.018 -23.223 1.00 94.31 82 GLU A C 1
ATOM 678 O O . GLU A 1 82 ? 8.554 -13.588 -23.254 1.00 94.31 82 GLU A O 1
ATOM 683 N N . ASP A 1 83 ? 6.686 -13.054 -22.141 1.00 95.75 83 ASP A N 1
ATOM 684 C CA . ASP A 1 83 ? 7.124 -13.539 -20.838 1.00 95.75 83 ASP A CA 1
ATOM 685 C C . ASP A 1 83 ? 5.944 -13.937 -19.935 1.00 95.75 83 ASP A C 1
ATOM 687 O O . ASP A 1 83 ? 5.405 -13.153 -19.145 1.00 95.75 83 ASP A O 1
ATOM 691 N N . THR A 1 84 ? 5.568 -15.210 -20.019 1.00 96.12 84 THR A N 1
ATOM 692 C CA . THR A 1 84 ? 4.436 -15.794 -19.283 1.00 96.12 84 THR A CA 1
ATOM 693 C C . THR A 1 84 ? 4.628 -15.817 -17.763 1.00 96.12 84 THR A C 1
ATOM 695 O O . THR A 1 84 ? 3.650 -15.882 -17.018 1.00 96.12 84 THR A O 1
ATOM 698 N N . LEU A 1 85 ? 5.870 -15.732 -17.274 1.00 96.62 85 LEU A N 1
ATOM 699 C CA . LEU A 1 85 ? 6.197 -15.826 -15.846 1.00 96.62 85 LEU A CA 1
ATOM 700 C C . LEU A 1 85 ? 6.360 -14.462 -15.166 1.00 96.62 85 LEU A C 1
ATOM 702 O O . LEU A 1 85 ? 6.562 -14.405 -13.951 1.00 96.62 85 LEU A O 1
ATOM 706 N N . PHE A 1 86 ? 6.235 -13.361 -15.910 1.00 97.25 86 PHE A N 1
ATOM 707 C CA . PHE A 1 86 ? 6.459 -12.008 -15.401 1.00 97.25 86 PHE A CA 1
ATOM 708 C C . PHE A 1 86 ? 5.605 -11.663 -14.174 1.00 97.25 86 PHE A C 1
ATOM 710 O O . PHE A 1 86 ? 6.127 -11.232 -13.144 1.00 97.25 86 PHE A O 1
ATOM 717 N N . TYR A 1 87 ? 4.287 -11.870 -14.246 1.00 96.62 87 TYR A N 1
ATOM 718 C CA . TYR A 1 87 ? 3.403 -11.531 -13.126 1.00 96.62 87 TYR A CA 1
ATOM 719 C C . TYR A 1 87 ? 3.598 -12.453 -11.923 1.00 96.62 87 TYR A C 1
ATOM 721 O O . TYR A 1 87 ? 3.522 -11.979 -10.791 1.00 96.62 87 TYR A O 1
ATOM 729 N N . VAL A 1 88 ?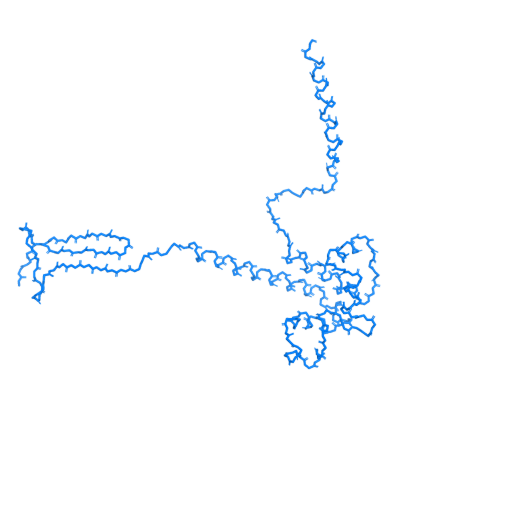 3.897 -13.733 -12.160 1.00 95.94 88 VAL A N 1
ATOM 730 C CA . VAL A 1 88 ? 4.171 -14.699 -11.087 1.00 95.94 88 VAL A CA 1
ATOM 731 C C . VAL A 1 88 ? 5.451 -14.306 -10.348 1.00 95.94 88 VAL A C 1
ATOM 733 O O . VAL A 1 88 ? 5.444 -14.238 -9.122 1.00 95.94 88 VAL A O 1
ATOM 736 N N . ARG A 1 89 ? 6.514 -13.924 -11.078 1.00 96.56 89 ARG A N 1
ATOM 737 C CA . ARG A 1 89 ? 7.748 -13.371 -10.489 1.00 96.56 89 ARG A CA 1
ATOM 738 C C . ARG A 1 89 ? 7.468 -12.173 -9.590 1.00 96.56 89 ARG A C 1
ATOM 740 O O . ARG A 1 89 ? 7.959 -12.133 -8.465 1.00 96.56 89 ARG A O 1
ATOM 747 N N . LEU A 1 90 ? 6.660 -11.224 -10.062 1.00 95.81 90 LEU A N 1
ATOM 748 C CA . LEU A 1 90 ? 6.313 -10.034 -9.284 1.00 95.81 90 LEU A CA 1
ATOM 749 C C . LEU A 1 90 ? 5.491 -10.357 -8.030 1.00 95.81 90 LEU A C 1
ATOM 751 O O . LEU A 1 90 ? 5.684 -9.721 -6.994 1.00 95.81 90 LEU A O 1
ATOM 755 N N . ASP A 1 91 ? 4.565 -11.312 -8.108 1.00 95.00 91 ASP A N 1
ATOM 756 C CA . ASP A 1 91 ? 3.709 -11.680 -6.978 1.00 95.00 91 ASP A CA 1
ATOM 757 C C . ASP A 1 91 ? 4.488 -12.499 -5.917 1.00 95.00 91 ASP A C 1
ATOM 759 O O . ASP A 1 91 ? 4.257 -12.338 -4.710 1.00 95.00 91 ASP A O 1
ATOM 763 N N . GLU A 1 92 ? 5.467 -13.303 -6.348 1.00 96.31 92 GLU A N 1
ATOM 764 C CA . GLU A 1 92 ? 6.356 -14.110 -5.497 1.00 96.31 92 GLU A CA 1
ATOM 765 C C . GLU A 1 92 ? 7.664 -13.404 -5.100 1.00 96.31 92 GLU A C 1
ATOM 767 O O . GLU A 1 92 ? 8.471 -13.964 -4.360 1.00 96.31 92 GLU A O 1
ATOM 772 N N . SER A 1 93 ? 7.883 -12.151 -5.508 1.00 94.00 93 SER A N 1
ATOM 773 C CA . SER A 1 93 ? 9.142 -11.428 -5.253 1.00 94.00 93 SER A CA 1
ATOM 774 C C . SER A 1 93 ? 9.466 -11.240 -3.762 1.00 94.00 93 SER A C 1
ATOM 776 O O . SER A 1 93 ? 10.592 -10.914 -3.399 1.00 94.00 93 SER A O 1
ATOM 778 N N . LYS A 1 94 ? 8.456 -11.381 -2.899 1.00 93.44 94 LYS A N 1
ATOM 779 C CA . LYS A 1 94 ? 8.547 -11.280 -1.435 1.00 93.44 94 LYS A CA 1
ATOM 780 C C . LYS A 1 94 ? 8.942 -12.593 -0.750 1.00 93.44 94 LYS A C 1
ATOM 782 O O . LYS A 1 94 ? 9.185 -12.575 0.453 1.00 93.44 94 LYS A O 1
ATOM 787 N N . LEU A 1 95 ? 8.890 -13.713 -1.469 1.00 95.38 95 LEU A N 1
ATOM 788 C CA . LEU A 1 95 ? 9.149 -15.043 -0.929 1.00 95.38 95 LEU A CA 1
ATOM 789 C C . LEU A 1 95 ? 10.651 -15.329 -0.904 1.00 95.38 95 LEU A C 1
ATOM 791 O O . LEU A 1 95 ? 11.413 -14.818 -1.732 1.00 95.38 95 LEU A O 1
ATOM 795 N N . LEU A 1 96 ? 11.069 -16.170 0.041 1.00 94.62 96 LEU A N 1
ATOM 796 C CA . LEU A 1 96 ? 12.404 -16.756 0.019 1.00 94.62 96 LEU A CA 1
ATOM 797 C C . LEU A 1 96 ? 12.507 -17.747 -1.142 1.00 94.62 96 LEU A C 1
ATOM 799 O O . LEU A 1 96 ? 11.503 -18.275 -1.609 1.00 94.62 96 LEU A O 1
ATOM 803 N N . LEU A 1 97 ? 13.729 -17.994 -1.617 1.00 95.12 97 LEU A N 1
ATOM 804 C CA . LEU A 1 97 ? 13.972 -18.843 -2.788 1.00 95.12 97 LEU A CA 1
ATOM 805 C C . LEU A 1 97 ? 13.354 -20.244 -2.640 1.00 95.12 97 LEU A C 1
ATOM 807 O O . LEU A 1 97 ? 12.796 -20.773 -3.594 1.00 95.12 97 LEU A O 1
ATOM 811 N N . GLU A 1 98 ? 13.417 -20.804 -1.436 1.00 95.12 98 GLU A N 1
ATOM 812 C CA . GLU A 1 98 ? 12.856 -22.115 -1.093 1.00 95.12 98 GLU A CA 1
ATOM 813 C C . GLU A 1 98 ? 11.322 -22.177 -1.167 1.00 95.12 98 GLU A C 1
ATOM 815 O O . GLU A 1 98 ? 10.776 -23.231 -1.477 1.00 95.12 98 GLU A O 1
ATOM 820 N N . ASP A 1 99 ? 10.642 -21.046 -0.962 1.00 95.56 99 ASP A N 1
ATOM 821 C CA . ASP A 1 99 ? 9.178 -20.942 -0.993 1.00 95.56 99 ASP A CA 1
ATOM 822 C C . ASP A 1 99 ? 8.634 -20.575 -2.381 1.00 95.56 99 ASP A C 1
ATOM 824 O O . ASP A 1 99 ? 7.419 -20.571 -2.595 1.00 95.56 99 ASP A O 1
ATOM 828 N N . LYS A 1 100 ? 9.512 -20.214 -3.325 1.00 96.38 100 LYS A N 1
ATOM 829 C CA . LYS A 1 100 ? 9.105 -19.864 -4.688 1.00 96.38 100 LYS A CA 1
ATOM 830 C C . LYS A 1 100 ? 8.614 -21.092 -5.448 1.00 96.38 100 LYS A C 1
ATOM 832 O O . LYS A 1 100 ? 9.092 -22.213 -5.259 1.00 96.38 100 LYS A O 1
ATOM 837 N N . SER A 1 101 ? 7.715 -20.861 -6.397 1.00 95.06 101 SER A N 1
ATOM 838 C CA . SER A 1 101 ? 7.262 -21.880 -7.340 1.00 95.06 101 SER A CA 1
ATOM 839 C C . SER A 1 101 ? 8.450 -22.577 -8.031 1.00 95.06 101 SER A C 1
ATOM 841 O O . SER A 1 101 ? 9.463 -21.927 -8.301 1.00 95.06 101 SER A O 1
ATOM 843 N N . PRO A 1 102 ? 8.352 -23.872 -8.401 1.00 94.31 102 PRO A N 1
ATOM 844 C CA . PRO A 1 102 ? 9.464 -24.616 -9.012 1.00 94.31 102 PRO A CA 1
ATOM 845 C C . PRO A 1 102 ? 10.054 -23.961 -10.273 1.00 94.31 102 PRO A C 1
ATOM 847 O O . PRO A 1 102 ? 11.248 -24.057 -10.535 1.00 94.31 102 PRO A O 1
ATOM 850 N N . MET A 1 103 ? 9.218 -23.254 -11.035 1.00 92.88 103 MET A N 1
ATOM 851 C CA . MET A 1 103 ? 9.606 -22.500 -12.234 1.00 92.88 103 MET A CA 1
ATOM 852 C C . MET A 1 103 ? 10.334 -21.174 -11.940 1.00 92.88 103 MET A C 1
ATOM 854 O O . MET A 1 103 ? 10.865 -20.561 -12.860 1.00 92.88 103 MET A O 1
ATOM 858 N N . LEU A 1 104 ? 10.361 -20.733 -10.677 1.00 94.56 104 LEU A N 1
ATOM 859 C CA . LEU A 1 104 ? 10.946 -19.476 -10.197 1.00 94.56 104 LEU A CA 1
ATOM 860 C C . LEU A 1 104 ? 12.111 -19.701 -9.222 1.00 94.56 104 LEU A C 1
ATOM 862 O O . LEU A 1 104 ? 12.400 -18.845 -8.385 1.00 94.56 104 LEU A O 1
ATOM 866 N N . GLN A 1 105 ? 12.795 -20.842 -9.326 1.00 93.81 105 GLN A N 1
ATOM 867 C CA . GLN A 1 105 ? 13.936 -21.220 -8.484 1.00 93.81 105 GLN A CA 1
ATOM 868 C C . GLN A 1 105 ? 15.220 -20.445 -8.849 1.00 93.81 105 GLN A C 1
ATOM 870 O O . GLN A 1 105 ? 16.283 -21.007 -9.103 1.00 93.81 105 GLN A O 1
ATOM 875 N N . TYR A 1 106 ? 15.116 -19.117 -8.864 1.00 93.62 106 TYR A N 1
ATOM 876 C CA . TYR A 1 106 ? 16.193 -18.156 -9.068 1.00 93.62 106 TYR A CA 1
ATOM 877 C C . TYR A 1 106 ? 15.935 -16.864 -8.273 1.00 93.62 106 TYR A C 1
ATOM 879 O O . TYR A 1 106 ? 14.860 -16.622 -7.710 1.00 93.62 106 TYR A O 1
ATOM 887 N N . LYS A 1 107 ? 16.963 -16.016 -8.183 1.00 91.69 107 LYS A N 1
ATOM 888 C CA . LYS A 1 107 ? 16.945 -14.830 -7.313 1.00 91.69 107 LYS A CA 1
ATOM 889 C C . LYS A 1 107 ? 16.158 -13.660 -7.897 1.00 91.69 107 LYS A C 1
ATOM 891 O O . LYS A 1 107 ? 15.558 -12.922 -7.122 1.00 91.69 107 LYS A O 1
ATOM 896 N N . ASP A 1 108 ? 16.130 -13.529 -9.219 1.00 94.69 108 ASP A N 1
ATOM 897 C CA . ASP A 1 108 ? 15.491 -12.402 -9.896 1.00 94.69 108 ASP A CA 1
ATOM 898 C C . ASP A 1 108 ? 13.981 -12.329 -9.613 1.00 94.69 108 ASP A C 1
ATOM 900 O O . ASP A 1 108 ? 13.274 -13.343 -9.565 1.00 94.69 108 ASP A O 1
ATOM 904 N N . GLY A 1 109 ? 13.495 -11.112 -9.385 1.00 92.75 109 GLY A N 1
ATOM 905 C CA . GLY A 1 109 ? 12.110 -10.800 -9.045 1.00 92.75 109 GLY A CA 1
ATOM 906 C C . GLY A 1 109 ? 11.351 -10.060 -10.144 1.00 92.75 109 GLY A C 1
ATOM 907 O O . GLY A 1 109 ? 10.127 -9.981 -10.059 1.00 92.75 109 GLY A O 1
ATOM 908 N N . ILE A 1 110 ? 12.035 -9.526 -11.16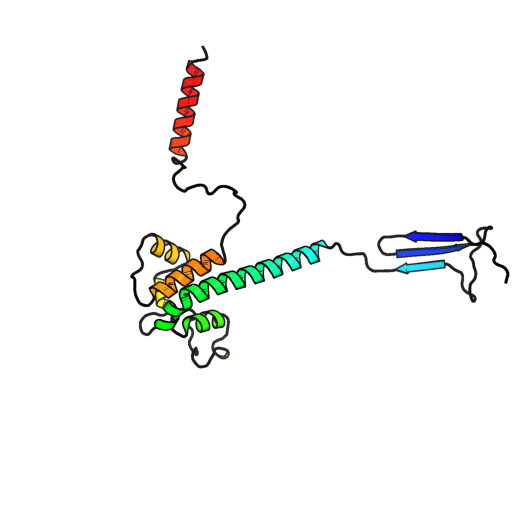3 1.00 94.50 110 ILE A N 1
ATOM 909 C CA . ILE A 1 110 ? 11.404 -8.785 -12.263 1.00 94.50 110 ILE A CA 1
ATOM 910 C C . ILE A 1 110 ? 11.734 -9.450 -13.604 1.00 94.50 110 ILE A C 1
ATOM 912 O O . ILE A 1 110 ? 10.840 -9.999 -14.256 1.00 94.50 110 ILE A O 1
ATOM 916 N N . PHE A 1 111 ? 13.010 -9.450 -13.986 1.00 96.38 111 PHE A N 1
ATOM 917 C CA . PHE A 1 111 ? 13.509 -9.954 -15.260 1.00 96.38 111 PHE A CA 1
ATOM 918 C C . PHE A 1 111 ? 14.435 -11.147 -15.052 1.00 96.38 111 PHE A C 1
ATOM 920 O O . PHE A 1 111 ? 15.370 -11.101 -14.258 1.00 96.38 111 PHE A O 1
ATOM 927 N N . HIS A 1 112 ? 14.183 -12.210 -15.809 1.00 95.75 112 HIS A N 1
ATOM 928 C CA . HIS A 1 112 ? 15.026 -13.402 -15.854 1.00 95.75 112 HIS A CA 1
ATOM 929 C C . HIS A 1 112 ? 15.137 -13.885 -17.308 1.00 95.75 112 HIS A C 1
ATOM 931 O O . HIS A 1 112 ? 14.909 -15.052 -17.621 1.00 95.75 112 HIS A O 1
ATOM 937 N N . ASP A 1 113 ? 15.402 -12.947 -18.218 1.00 94.19 113 ASP A N 1
ATOM 938 C CA . ASP A 1 113 ? 15.615 -13.251 -19.629 1.00 94.19 113 ASP A CA 1
ATOM 939 C C . ASP A 1 113 ? 17.070 -13.717 -19.826 1.00 94.19 113 ASP A C 1
ATOM 941 O O . ASP A 1 113 ? 17.954 -13.391 -19.033 1.00 94.19 113 ASP A O 1
ATOM 945 N N . LYS A 1 114 ? 17.347 -14.431 -20.925 1.00 91.81 114 LYS A N 1
ATOM 946 C CA . LYS A 1 114 ? 18.679 -14.992 -21.227 1.00 91.81 114 LYS A CA 1
ATOM 947 C C . LYS A 1 114 ? 19.821 -13.968 -21.124 1.00 91.81 114 LYS A C 1
ATOM 949 O O . LYS A 1 114 ? 20.865 -14.282 -20.560 1.00 91.81 114 LYS A O 1
ATOM 954 N N . ASP A 1 115 ? 19.602 -12.768 -21.659 1.00 92.25 115 ASP A N 1
ATOM 955 C CA . ASP A 1 115 ? 20.604 -11.696 -21.740 1.00 92.25 115 ASP A CA 1
ATOM 956 C C . ASP A 1 115 ? 20.190 -10.442 -20.940 1.00 92.25 115 ASP A C 1
ATOM 958 O O . ASP A 1 115 ? 20.775 -9.371 -21.107 1.00 92.25 115 ASP A O 1
ATOM 962 N N . TYR A 1 116 ? 19.148 -10.541 -20.103 1.00 95.19 116 TYR A N 1
ATOM 963 C CA . TYR A 1 116 ? 18.627 -9.410 -19.333 1.00 95.19 116 TYR A CA 1
ATOM 964 C C . TYR A 1 116 ? 17.999 -9.868 -18.015 1.00 95.19 116 TYR A C 1
ATOM 966 O O . TYR A 1 116 ? 16.908 -10.442 -17.987 1.00 95.19 116 TYR A O 1
ATOM 974 N N . THR A 1 117 ? 18.684 -9.580 -16.912 1.00 96.75 117 THR A N 1
ATOM 975 C CA . THR A 1 117 ? 18.222 -9.908 -15.558 1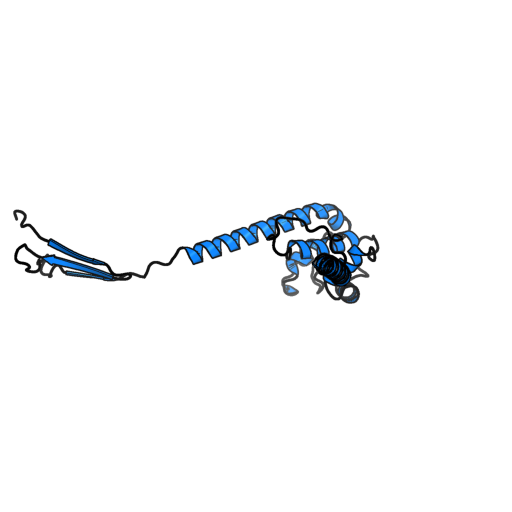.00 96.75 117 THR A CA 1
ATOM 976 C C . THR A 1 117 ? 17.965 -8.646 -14.741 1.00 96.75 117 THR A C 1
ATOM 978 O O . THR A 1 117 ? 18.229 -7.524 -15.189 1.00 96.75 117 THR A O 1
ATOM 981 N N . ASP A 1 118 ? 17.515 -8.812 -13.497 1.00 96.38 118 ASP A N 1
ATOM 982 C CA . ASP A 1 118 ? 17.406 -7.710 -12.539 1.00 96.38 118 ASP A CA 1
ATOM 983 C C . ASP A 1 118 ? 18.726 -6.928 -12.412 1.00 96.38 118 ASP A C 1
ATOM 985 O O . ASP A 1 118 ? 18.720 -5.710 -12.226 1.00 96.38 118 ASP A O 1
ATOM 989 N N . LYS A 1 119 ? 19.878 -7.595 -12.562 1.00 96.88 119 LYS A N 1
ATOM 990 C CA . LYS A 1 119 ? 21.197 -6.954 -12.496 1.00 96.88 119 LYS A CA 1
ATOM 991 C C . LYS A 1 119 ? 21.405 -5.917 -13.602 1.00 96.88 119 LYS A C 1
ATOM 993 O O . LYS A 1 119 ? 22.007 -4.872 -13.345 1.00 96.88 119 LYS A O 1
ATOM 998 N N . GLU A 1 120 ? 20.981 -6.210 -14.827 1.00 97.06 120 GLU A N 1
ATOM 999 C CA . GLU A 1 120 ? 21.050 -5.280 -15.959 1.00 97.06 120 GLU A CA 1
ATOM 1000 C C . GLU A 1 120 ? 20.014 -4.171 -15.777 1.00 97.06 120 GLU A C 1
ATOM 1002 O O . GLU A 1 120 ? 20.370 -2.993 -15.831 1.00 97.06 120 GLU A O 1
ATOM 1007 N N . TYR A 1 121 ? 18.784 -4.540 -15.414 1.00 97.25 121 TYR A N 1
ATOM 1008 C CA . TYR A 1 121 ? 17.700 -3.598 -15.143 1.00 97.25 121 TYR A CA 1
ATOM 1009 C C . TYR A 1 121 ? 18.076 -2.533 -14.102 1.00 97.25 121 TYR A C 1
ATOM 1011 O O . TYR A 1 121 ? 17.933 -1.339 -14.357 1.00 97.25 121 TYR A O 1
ATOM 1019 N N . PHE A 1 122 ? 18.619 -2.927 -12.946 1.00 97.00 122 PHE A N 1
ATOM 1020 C CA . PHE A 1 122 ? 19.019 -1.973 -11.902 1.00 97.00 122 PHE A CA 1
ATOM 1021 C C . PHE A 1 122 ? 20.297 -1.192 -12.239 1.00 97.00 122 PHE A C 1
ATOM 1023 O O . PHE A 1 122 ? 20.552 -0.144 -11.639 1.00 97.00 122 PHE A O 1
ATOM 1030 N N . ARG A 1 123 ? 21.105 -1.671 -13.194 1.00 97.44 123 ARG A N 1
ATOM 1031 C CA . ARG A 1 123 ? 22.265 -0.931 -13.713 1.00 97.44 123 ARG A CA 1
ATOM 1032 C C . ARG A 1 123 ? 21.823 0.198 -14.635 1.00 97.44 123 ARG A C 1
ATOM 1034 O O . ARG A 1 123 ? 22.338 1.306 -14.505 1.00 97.44 123 ARG A O 1
ATOM 1041 N N . GLU A 1 124 ? 20.875 -0.085 -15.525 1.00 96.12 124 GLU A N 1
ATOM 1042 C CA . GLU A 1 124 ? 20.275 0.888 -16.444 1.00 96.12 124 GLU A CA 1
ATOM 1043 C C . GLU A 1 124 ? 19.401 1.895 -15.687 1.00 96.12 124 GLU A C 1
ATOM 1045 O O . GLU A 1 124 ? 19.561 3.108 -15.823 1.00 96.12 124 GLU A O 1
ATOM 1050 N N . TYR A 1 125 ? 18.526 1.399 -14.811 1.00 97.56 125 TYR A N 1
ATOM 1051 C CA . TYR A 1 125 ? 17.545 2.198 -14.087 1.00 97.56 125 TYR A CA 1
ATOM 1052 C C . TYR A 1 125 ? 17.742 2.065 -12.577 1.00 97.56 125 TYR A C 1
ATOM 1054 O O . TYR A 1 125 ? 17.050 1.316 -11.887 1.00 97.56 125 TYR A O 1
ATOM 1062 N N . LYS A 1 126 ? 18.662 2.871 -12.032 1.00 97.62 126 LYS A N 1
ATOM 1063 C CA . LYS A 1 126 ? 18.999 2.873 -10.592 1.00 97.62 126 LYS A CA 1
ATOM 1064 C C . LYS A 1 126 ? 17.792 3.086 -9.676 1.00 97.62 126 LYS A C 1
ATOM 1066 O O . LYS A 1 126 ? 17.785 2.648 -8.531 1.00 97.62 126 LYS A O 1
ATOM 1071 N N . THR A 1 127 ? 16.780 3.804 -10.160 1.00 97.88 127 THR A N 1
ATOM 1072 C CA . THR A 1 127 ? 15.492 3.965 -9.481 1.00 97.88 127 THR A CA 1
ATOM 1073 C C . THR A 1 127 ? 14.369 3.912 -10.505 1.00 97.88 127 THR A C 1
ATOM 1075 O O . THR A 1 127 ? 14.575 4.196 -11.685 1.00 97.88 127 THR A O 1
ATOM 1078 N N . ILE A 1 128 ? 13.145 3.664 -10.040 1.00 97.81 128 ILE A N 1
ATOM 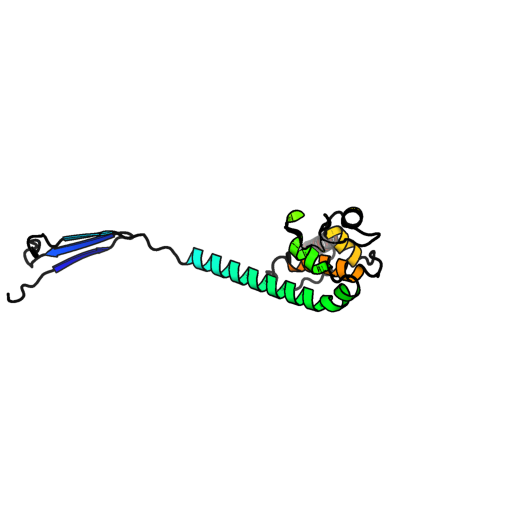1079 C CA . ILE A 1 128 ? 11.952 3.709 -10.893 1.00 97.81 128 ILE A CA 1
ATOM 1080 C C . ILE A 1 128 ? 11.752 5.068 -11.589 1.00 97.81 128 ILE A C 1
ATOM 1082 O O . ILE A 1 128 ? 11.135 5.141 -12.646 1.00 97.81 128 ILE A O 1
ATOM 1086 N N . PHE A 1 129 ? 12.302 6.152 -11.031 1.00 97.75 129 PHE A N 1
ATOM 1087 C CA . PHE A 1 129 ? 12.255 7.478 -11.647 1.00 97.75 129 PHE A CA 1
ATOM 1088 C C . PHE A 1 129 ? 13.208 7.612 -12.835 1.00 97.75 129 PHE A C 1
ATOM 1090 O O . PHE A 1 129 ? 12.883 8.342 -13.765 1.00 97.75 129 PHE A O 1
ATOM 1097 N N . HIS A 1 130 ? 14.333 6.887 -12.845 1.00 98.44 130 HIS A N 1
ATOM 1098 C CA . HIS A 1 130 ? 15.198 6.815 -14.026 1.00 98.44 130 HIS A CA 1
ATOM 1099 C C . HIS A 1 130 ? 14.459 6.134 -15.180 1.00 98.44 130 HIS A C 1
ATOM 1101 O O . HIS A 1 130 ? 14.469 6.659 -16.286 1.00 98.44 130 HIS A O 1
ATOM 1107 N N . LEU A 1 131 ? 13.737 5.040 -14.902 1.00 98.31 131 LEU A N 1
ATOM 1108 C CA . LEU A 1 131 ? 12.897 4.380 -15.905 1.00 98.31 131 LEU A CA 1
ATOM 1109 C C . LEU A 1 131 ? 11.788 5.306 -16.421 1.00 98.31 131 LEU A C 1
ATOM 1111 O O . LEU A 1 131 ? 11.613 5.456 -17.624 1.00 98.31 131 LEU A O 1
ATOM 1115 N N . ARG A 1 132 ? 11.051 5.962 -15.515 1.00 97.75 132 ARG A N 1
ATOM 1116 C CA . ARG A 1 132 ? 9.999 6.918 -15.898 1.00 97.75 132 ARG A CA 1
ATOM 1117 C C . ARG A 1 132 ? 10.549 8.058 -16.751 1.00 97.75 132 ARG A C 1
ATOM 1119 O O . ARG A 1 132 ? 9.917 8.418 -17.733 1.00 97.75 132 ARG A O 1
ATOM 1126 N N . LYS A 1 133 ? 11.709 8.612 -16.384 1.00 97.69 133 LYS A N 1
ATOM 1127 C CA . LYS A 1 133 ? 12.388 9.650 -17.163 1.00 97.69 133 LYS A CA 1
ATOM 1128 C C . LYS A 1 133 ? 12.725 9.133 -18.562 1.00 97.69 133 LYS A C 1
ATOM 1130 O O . LYS A 1 133 ? 12.331 9.771 -19.527 1.00 97.69 133 LYS A O 1
ATOM 1135 N N . ALA A 1 134 ? 13.385 7.982 -18.660 1.00 97.69 134 ALA A N 1
ATOM 1136 C CA . ALA A 1 134 ? 13.774 7.403 -19.941 1.00 97.69 134 ALA A CA 1
ATOM 1137 C C . ALA A 1 134 ? 12.564 7.171 -20.861 1.00 97.69 134 ALA A C 1
ATOM 1139 O O . ALA A 1 134 ? 12.627 7.482 -22.042 1.00 97.69 134 ALA A O 1
ATOM 1140 N N . LEU A 1 135 ? 11.437 6.694 -20.317 1.00 97.12 135 LEU A N 1
ATOM 1141 C CA . LEU A 1 135 ? 10.192 6.522 -21.075 1.00 97.12 135 LEU A CA 1
ATOM 1142 C C . LEU A 1 135 ? 9.567 7.849 -21.535 1.00 97.12 135 LEU A C 1
ATOM 1144 O O . LEU A 1 135 ? 8.957 7.882 -22.590 1.00 97.12 135 LEU A O 1
ATOM 1148 N N . ILE A 1 136 ? 9.691 8.929 -20.755 1.00 96.06 136 ILE A N 1
ATOM 1149 C CA . ILE A 1 136 ? 9.167 10.259 -21.125 1.00 96.06 136 ILE A CA 1
ATOM 1150 C C . ILE A 1 136 ? 9.993 10.896 -22.249 1.00 96.06 136 ILE A C 1
ATOM 1152 O O . ILE A 1 136 ? 9.445 11.634 -23.060 1.00 96.06 136 ILE A O 1
ATOM 1156 N N . TYR A 1 137 ? 11.301 10.636 -22.277 1.00 96.25 137 TYR A N 1
ATOM 1157 C CA . TYR A 1 137 ? 12.226 11.182 -23.274 1.00 96.25 137 TYR A CA 1
ATOM 1158 C C . TYR A 1 137 ? 12.495 10.219 -24.445 1.00 96.25 137 TYR A C 1
ATOM 1160 O O . TYR A 1 137 ? 13.450 10.434 -25.186 1.00 96.25 137 TYR A O 1
ATOM 1168 N N . ASP A 1 138 ? 11.686 9.164 -24.602 1.00 93.69 138 ASP A N 1
ATOM 1169 C CA . ASP A 1 138 ? 11.829 8.139 -25.649 1.00 93.69 138 ASP A CA 1
ATOM 1170 C C . ASP A 1 138 ? 13.240 7.511 -25.729 1.00 93.69 138 ASP A C 1
ATOM 1172 O O . ASP A 1 138 ? 13.728 7.114 -26.785 1.00 93.69 138 ASP A O 1
ATOM 1176 N N . GLU A 1 139 ? 13.909 7.375 -24.579 1.00 94.75 139 GLU A N 1
ATOM 1177 C CA . GLU A 1 139 ? 15.250 6.783 -24.447 1.00 94.75 139 GLU A CA 1
ATOM 1178 C C . GLU A 1 139 ? 15.207 5.246 -24.306 1.00 94.75 139 GLU A C 1
ATOM 1180 O O . GLU A 1 139 ? 16.244 4.591 -24.178 1.00 94.75 139 GLU A O 1
ATOM 1185 N N . VAL A 1 140 ? 14.010 4.650 -24.286 1.00 93.25 140 VAL A N 1
ATOM 1186 C CA . VAL A 1 140 ? 13.810 3.200 -24.153 1.00 93.25 140 VAL A CA 1
ATOM 1187 C C . VAL A 1 140 ? 13.526 2.591 -25.519 1.00 93.25 140 VAL A C 1
ATOM 1189 O O . VAL A 1 140 ? 12.573 2.967 -26.192 1.00 93.25 140 VAL A O 1
ATOM 1192 N N . ILE A 1 141 ? 14.327 1.599 -25.901 1.00 89.94 141 ILE A N 1
ATOM 1193 C CA . ILE A 1 141 ? 14.161 0.875 -27.164 1.00 89.94 141 ILE A CA 1
ATOM 1194 C C . ILE A 1 141 ? 12.893 0.014 -27.109 1.00 89.94 141 ILE A C 1
ATOM 1196 O O . ILE A 1 141 ? 12.733 -0.795 -26.189 1.00 89.94 141 ILE A O 1
ATOM 1200 N N . ASP A 1 142 ? 12.038 0.139 -28.125 1.00 88.38 142 ASP A N 1
ATOM 1201 C CA . ASP A 1 142 ? 10.863 -0.714 -28.308 1.00 88.38 142 ASP A CA 1
ATOM 1202 C C . ASP A 1 142 ? 11.288 -2.130 -28.732 1.00 88.38 142 ASP A C 1
ATOM 1204 O O . ASP A 1 142 ? 11.681 -2.395 -29.869 1.00 88.38 142 ASP A O 1
ATOM 1208 N N . ASN A 1 143 ? 11.305 -3.039 -27.761 1.00 88.75 143 ASN A N 1
ATOM 1209 C CA . ASN A 1 143 ? 11.628 -4.452 -27.924 1.00 88.75 143 ASN A CA 1
ATOM 1210 C C . ASN A 1 143 ? 10.728 -5.297 -27.005 1.00 88.75 143 ASN A C 1
ATOM 1212 O O . ASN A 1 143 ? 9.888 -4.763 -26.282 1.00 88.75 143 ASN A O 1
ATOM 1216 N N . GLY A 1 144 ? 10.938 -6.617 -26.949 1.00 88.00 144 GLY A N 1
ATOM 1217 C CA . GLY A 1 144 ? 10.135 -7.533 -26.116 1.00 88.00 144 GLY A CA 1
ATOM 1218 C C . GLY A 1 144 ? 10.123 -7.237 -24.601 1.00 88.00 144 GLY A C 1
ATOM 1219 O O . GLY A 1 144 ? 9.401 -7.881 -23.837 1.00 88.00 144 GLY A O 1
ATOM 1220 N N . ARG A 1 145 ? 10.909 -6.271 -24.107 1.00 92.81 145 ARG A N 1
ATOM 1221 C CA . ARG A 1 145 ? 10.868 -5.787 -22.714 1.00 92.81 145 ARG A CA 1
ATOM 1222 C C . ARG A 1 145 ? 10.028 -4.521 -22.542 1.00 92.81 145 ARG A C 1
ATOM 1224 O O . ARG A 1 145 ? 9.637 -4.223 -21.416 1.00 92.81 145 ARG A O 1
ATOM 1231 N N . TYR A 1 146 ? 9.725 -3.796 -23.618 1.00 95.38 146 TYR A N 1
ATOM 1232 C CA . TYR A 1 146 ? 9.097 -2.474 -23.570 1.00 95.38 146 TYR A CA 1
ATOM 1233 C C . TYR A 1 146 ? 7.771 -2.489 -22.802 1.00 95.38 146 TYR A C 1
ATOM 1235 O O . TYR A 1 146 ? 7.607 -1.736 -21.843 1.00 95.38 146 TYR A O 1
ATOM 1243 N N . ALA A 1 147 ? 6.869 -3.427 -23.112 1.00 96.56 147 ALA A N 1
ATOM 1244 C CA . ALA A 1 147 ? 5.593 -3.565 -22.404 1.00 96.56 147 ALA A CA 1
ATOM 1245 C C . ALA A 1 147 ? 5.771 -3.803 -20.890 1.00 96.56 147 ALA A C 1
ATOM 1247 O O . ALA A 1 147 ? 5.071 -3.194 -20.078 1.00 96.56 147 ALA A O 1
ATOM 1248 N N . ARG A 1 148 ? 6.744 -4.639 -20.496 1.00 97.25 148 ARG A N 1
ATOM 1249 C CA . ARG A 1 148 ? 7.075 -4.924 -19.087 1.00 97.25 148 ARG A CA 1
ATOM 1250 C C . ARG A 1 148 ? 7.632 -3.682 -18.382 1.00 97.25 148 ARG A C 1
ATOM 1252 O O . ARG A 1 148 ? 7.223 -3.377 -17.263 1.00 97.25 148 ARG A O 1
ATOM 1259 N N . LEU A 1 149 ? 8.510 -2.929 -19.045 1.00 97.81 149 LEU A N 1
ATOM 1260 C CA . LEU A 1 149 ? 9.086 -1.681 -18.535 1.00 97.81 149 LEU A CA 1
ATOM 1261 C C . LEU A 1 149 ? 8.024 -0.582 -18.356 1.00 97.81 149 LEU A C 1
ATOM 1263 O O . LEU A 1 149 ? 7.933 0.020 -17.282 1.00 97.81 149 LEU A O 1
ATOM 1267 N N . VAL A 1 150 ? 7.169 -0.369 -19.359 1.00 97.88 150 VAL A N 1
ATOM 1268 C CA . VAL A 1 150 ? 6.041 0.573 -19.278 1.00 97.88 150 VAL A CA 1
ATOM 1269 C C . VAL A 1 150 ? 5.093 0.176 -18.148 1.00 97.88 150 VAL A C 1
ATOM 1271 O O . VAL A 1 150 ? 4.717 1.020 -17.328 1.00 97.88 150 VAL A O 1
ATOM 1274 N N . TYR A 1 151 ? 4.760 -1.112 -18.038 1.00 98.12 151 TYR A N 1
ATOM 1275 C CA . TYR A 1 151 ? 3.923 -1.617 -16.955 1.00 98.12 151 TYR A CA 1
ATOM 1276 C C . TYR A 1 151 ? 4.516 -1.302 -15.572 1.00 98.12 151 TYR A C 1
ATOM 1278 O O . TYR A 1 151 ? 3.790 -0.827 -14.700 1.00 98.12 151 TYR A O 1
ATOM 1286 N N . LEU A 1 152 ? 5.822 -1.502 -15.352 1.00 98.00 152 LEU A N 1
ATOM 1287 C CA . LEU A 1 152 ? 6.474 -1.193 -14.069 1.00 98.00 152 LEU A CA 1
ATOM 1288 C C . LEU A 1 152 ? 6.412 0.302 -13.730 1.00 98.00 152 LEU A C 1
ATOM 1290 O O . LEU A 1 152 ? 6.120 0.670 -12.585 1.00 98.00 152 LEU A O 1
ATOM 1294 N N . ALA A 1 153 ? 6.651 1.165 -14.720 1.00 98.00 153 ALA A N 1
ATOM 1295 C CA . ALA A 1 153 ? 6.572 2.612 -14.558 1.00 98.00 153 ALA A CA 1
ATOM 1296 C C . ALA A 1 153 ? 5.151 3.062 -14.179 1.00 98.00 153 ALA A C 1
ATOM 1298 O O . ALA A 1 153 ? 4.964 3.789 -13.195 1.00 98.00 153 ALA A O 1
ATOM 1299 N N . LEU A 1 154 ? 4.138 2.568 -14.897 1.00 97.75 154 LEU A N 1
ATOM 1300 C CA . LEU A 1 154 ? 2.735 2.862 -14.609 1.00 97.75 154 LEU A CA 1
ATOM 1301 C C . LEU A 1 154 ? 2.297 2.274 -13.266 1.00 97.75 154 LEU A C 1
ATOM 1303 O O . LEU A 1 154 ? 1.637 2.958 -12.484 1.00 97.75 154 LEU A O 1
ATOM 1307 N N . LEU A 1 155 ? 2.709 1.048 -12.939 1.00 97.50 155 LEU A N 1
ATOM 1308 C CA . LEU A 1 155 ? 2.411 0.410 -11.657 1.00 97.50 155 LEU A CA 1
ATOM 1309 C C . LEU A 1 155 ? 2.889 1.276 -10.487 1.00 97.50 155 LEU A C 1
ATOM 1311 O O . LEU A 1 155 ? 2.159 1.453 -9.507 1.00 97.50 155 LEU A O 1
ATOM 1315 N N . ASN A 1 156 ? 4.088 1.854 -10.595 1.00 96.75 156 ASN A N 1
ATOM 1316 C CA . ASN A 1 156 ? 4.607 2.789 -9.604 1.00 96.75 156 ASN A CA 1
ATOM 1317 C C . ASN A 1 156 ? 3.741 4.051 -9.492 1.00 96.75 156 ASN A C 1
ATOM 1319 O O . ASN A 1 156 ? 3.349 4.415 -8.382 1.00 96.75 156 ASN A O 1
ATOM 1323 N N . MET A 1 157 ? 3.384 4.676 -10.616 1.00 95.50 157 MET A N 1
ATOM 1324 C CA . MET A 1 157 ? 2.529 5.868 -10.631 1.00 95.50 157 MET A CA 1
ATOM 1325 C C . MET A 1 157 ? 1.148 5.592 -10.031 1.00 95.50 157 MET A C 1
ATOM 1327 O O . MET A 1 157 ? 0.641 6.389 -9.248 1.00 95.50 157 MET A O 1
ATOM 1331 N N . PHE A 1 158 ? 0.548 4.439 -10.322 1.00 93.62 158 PHE A N 1
ATOM 1332 C CA . PHE A 1 158 ? -0.773 4.088 -9.810 1.00 93.62 158 PHE A CA 1
ATOM 1333 C C . PHE A 1 158 ? -0.775 3.682 -8.331 1.00 93.62 158 PHE A C 1
ATOM 1335 O O . PHE A 1 158 ? -1.765 3.965 -7.640 1.00 93.62 158 PHE A O 1
ATOM 1342 N N . LYS A 1 159 ? 0.310 3.075 -7.828 1.00 93.06 159 LYS A N 1
ATOM 1343 C CA . LYS A 1 159 ? 0.518 2.829 -6.389 1.00 93.06 159 LYS A CA 1
ATOM 1344 C C . LYS A 1 159 ? 0.775 4.131 -5.624 1.00 93.06 159 LYS A C 1
ATOM 1346 O O . LYS A 1 159 ? 0.196 4.341 -4.558 1.00 93.06 159 LYS A O 1
ATOM 1351 N N . HIS A 1 160 ? 1.568 5.036 -6.196 1.00 93.81 160 HIS A N 1
ATOM 1352 C CA . HIS A 1 160 ? 2.026 6.281 -5.567 1.00 93.81 160 HIS A CA 1
ATOM 1353 C C . HIS A 1 160 ? 1.469 7.536 -6.262 1.00 93.81 160 HIS A C 1
ATOM 1355 O O . HIS A 1 160 ? 2.190 8.494 -6.521 1.00 93.81 160 HIS A O 1
ATOM 1361 N N . ARG A 1 161 ? 0.159 7.550 -6.537 1.00 91.31 161 ARG A N 1
ATOM 1362 C CA . ARG A 1 161 ? -0.526 8.548 -7.389 1.00 91.31 161 ARG A CA 1
ATOM 1363 C C . ARG A 1 161 ? -0.671 9.977 -6.832 1.00 91.31 161 ARG A C 1
ATOM 1365 O O . ARG A 1 161 ? -1.462 10.745 -7.367 1.00 91.31 161 ARG A O 1
ATOM 1372 N N . GLY A 1 162 ? -0.021 10.303 -5.717 1.00 89.94 162 GLY A N 1
ATOM 1373 C CA . GLY A 1 162 ? -0.204 11.589 -5.032 1.00 89.94 162 GLY A CA 1
ATOM 1374 C C . GLY A 1 162 ? -1.620 11.825 -4.473 1.00 89.94 162 GLY A C 1
ATOM 1375 O O . GLY A 1 162 ? -2.412 10.889 -4.290 1.00 89.94 162 GLY A O 1
ATOM 1376 N N . HIS A 1 163 ? -1.920 13.089 -4.158 1.00 88.31 163 HIS A N 1
ATOM 1377 C CA . HIS A 1 163 ? -3.225 13.549 -3.673 1.00 88.31 163 HIS A CA 1
ATOM 1378 C C . HIS A 1 163 ? -4.014 14.266 -4.780 1.00 88.31 163 HIS A C 1
ATOM 1380 O O . HIS A 1 163 ? -3.450 14.740 -5.755 1.00 88.31 163 HIS A O 1
ATOM 1386 N N . PHE A 1 164 ? -5.334 14.353 -4.609 1.00 89.06 164 PHE A N 1
ATOM 1387 C CA . PHE A 1 164 ? -6.274 14.928 -5.583 1.00 89.06 164 PHE A CA 1
ATOM 1388 C C . PHE A 1 164 ? -6.996 16.118 -4.939 1.00 89.06 164 PHE A C 1
ATOM 1390 O O . PHE A 1 164 ? -8.217 16.121 -4.840 1.00 89.06 164 PHE A O 1
ATOM 1397 N N . LEU A 1 165 ? -6.227 17.052 -4.365 1.00 87.00 165 LEU A N 1
ATOM 1398 C CA . LEU A 1 165 ? -6.789 18.202 -3.632 1.00 87.00 165 LEU A CA 1
ATOM 1399 C C . LEU A 1 165 ? -7.072 19.391 -4.552 1.00 87.00 165 LEU A C 1
ATOM 1401 O O . LEU A 1 165 ? -7.954 20.186 -4.252 1.00 87.00 165 LEU A O 1
ATOM 1405 N N . ASN A 1 166 ? -6.352 19.490 -5.668 1.00 84.00 166 ASN A N 1
ATOM 1406 C CA . ASN A 1 166 ? -6.552 20.554 -6.639 1.00 84.00 166 ASN A CA 1
ATOM 1407 C C . ASN A 1 166 ? -7.743 20.180 -7.528 1.00 84.00 166 ASN A C 1
ATOM 1409 O O . ASN A 1 166 ? -7.759 19.097 -8.116 1.00 84.00 166 ASN A O 1
ATOM 1413 N N . SER A 1 167 ? -8.742 21.059 -7.594 1.00 76.69 167 SER A N 1
ATOM 1414 C CA . SER A 1 167 ? -9.915 20.912 -8.465 1.00 76.69 167 SER A CA 1
ATOM 1415 C C . SER A 1 167 ? -9.599 21.206 -9.930 1.00 76.69 167 SER A C 1
ATOM 1417 O O . SER A 1 167 ? -10.295 20.715 -10.814 1.00 76.69 167 SER A O 1
ATOM 1419 N N . GLU A 1 168 ? -8.545 21.980 -10.183 1.00 77.06 168 GLU A N 1
ATOM 1420 C CA . GLU A 1 168 ? -8.111 22.375 -11.517 1.00 77.06 168 GLU A CA 1
ATOM 1421 C C . GLU A 1 168 ? -6.828 21.641 -11.909 1.00 77.06 168 GLU A C 1
ATOM 1423 O O . GLU A 1 168 ? -5.877 21.524 -11.128 1.00 77.06 168 GLU A O 1
ATOM 1428 N N . ILE A 1 169 ? -6.810 21.142 -13.146 1.00 66.94 169 ILE A N 1
ATOM 1429 C CA . ILE A 1 169 ? -5.590 20.665 -13.790 1.00 66.94 169 ILE A CA 1
ATOM 1430 C C . ILE A 1 169 ? -4.796 21.918 -14.146 1.00 66.94 169 ILE A C 1
ATOM 1432 O O . ILE A 1 169 ? -5.103 22.592 -15.126 1.00 66.94 169 ILE A O 1
ATOM 1436 N N . VAL A 1 170 ? -3.786 22.244 -13.341 1.00 64.00 170 VAL A N 1
ATOM 1437 C CA . VAL A 1 170 ? -2.787 23.234 -13.747 1.00 64.00 170 VAL A CA 1
ATOM 1438 C C . VAL A 1 170 ? -2.054 22.633 -14.942 1.00 64.00 170 VAL A C 1
ATOM 1440 O O . VAL A 1 170 ? -1.295 21.677 -14.789 1.00 64.00 170 VAL A O 1
ATOM 1443 N N . LEU A 1 171 ? -2.340 23.138 -16.140 1.00 61.62 171 LEU A N 1
ATOM 1444 C CA . LEU A 1 171 ? -1.623 22.749 -17.348 1.00 61.62 171 LEU A CA 1
ATOM 1445 C C . LEU A 1 171 ? -0.159 23.180 -17.192 1.00 61.62 171 LEU A C 1
ATOM 1447 O O . LEU A 1 171 ? 0.134 24.366 -17.003 1.00 61.62 171 LEU A O 1
ATOM 1451 N N . GLU A 1 172 ? 0.761 22.214 -17.246 1.00 56.72 172 GLU A N 1
ATOM 1452 C CA . GLU A 1 172 ? 2.194 22.498 -17.320 1.00 56.72 172 GLU A CA 1
ATOM 1453 C C . GLU A 1 172 ? 2.453 23.389 -18.545 1.00 56.72 172 GLU A C 1
ATOM 1455 O O . GLU A 1 172 ? 2.106 23.034 -19.670 1.00 56.72 172 GLU A O 1
ATOM 1460 N N . GLY A 1 173 ? 3.004 24.583 -18.306 1.00 55.06 173 GLY A N 1
ATOM 1461 C CA . GLY A 1 173 ? 3.264 25.598 -19.336 1.00 55.06 173 GLY A CA 1
ATOM 1462 C C . GLY A 1 173 ? 2.627 26.968 -19.074 1.00 55.06 173 GLY A C 1
ATOM 1463 O O . GLY A 1 173 ? 3.098 27.959 -19.623 1.00 55.06 173 GLY A O 1
ATOM 1464 N N . ALA A 1 174 ? 1.629 27.071 -18.186 1.00 55.00 174 ALA A N 1
ATOM 1465 C CA . ALA A 1 174 ? 1.054 28.370 -17.794 1.00 55.00 174 ALA A CA 1
ATOM 1466 C C . ALA A 1 174 ? 1.972 29.193 -16.863 1.00 55.00 174 ALA A C 1
ATOM 1468 O O . ALA A 1 174 ? 1.766 30.389 -16.664 1.00 55.00 174 ALA A O 1
ATOM 1469 N N . PHE A 1 175 ? 3.004 28.565 -16.299 1.00 56.88 175 PHE A N 1
ATOM 1470 C CA . PHE A 1 175 ? 3.981 29.227 -15.447 1.00 56.88 175 PHE A CA 1
ATOM 1471 C C . PHE A 1 175 ? 5.105 29.804 -16.317 1.00 56.88 175 PHE A C 1
ATOM 1473 O O . PHE A 1 175 ? 6.109 29.141 -16.581 1.00 56.88 175 PHE A O 1
ATOM 1480 N N . LYS A 1 176 ? 4.962 31.061 -16.757 1.00 60.84 176 LYS A N 1
ATOM 1481 C CA . LYS A 1 176 ? 6.130 31.871 -17.138 1.00 60.84 176 LYS A CA 1
ATOM 1482 C C . LYS A 1 176 ? 7.012 31.894 -15.893 1.00 60.84 176 LYS A C 1
ATOM 1484 O O . LYS A 1 176 ? 6.584 32.449 -14.885 1.00 60.84 176 LYS A O 1
ATOM 1489 N N . GLY A 1 177 ? 8.143 31.181 -15.907 1.00 70.69 177 GLY A N 1
ATOM 1490 C CA . GLY A 1 177 ? 8.943 30.880 -14.711 1.00 70.69 177 GLY A CA 1
ATOM 1491 C C . GLY A 1 177 ? 9.055 32.057 -13.736 1.00 70.69 177 GLY A C 1
ATOM 1492 O O . GLY A 1 177 ? 9.047 33.204 -14.170 1.00 70.69 177 GLY A O 1
ATOM 1493 N N . ILE A 1 178 ? 9.160 31.777 -12.430 1.00 81.25 178 ILE A N 1
ATOM 1494 C CA . ILE A 1 178 ? 9.017 32.759 -11.330 1.00 81.25 178 ILE A CA 1
ATOM 1495 C C . ILE A 1 178 ? 9.703 34.103 -11.625 1.00 81.25 178 ILE A C 1
ATOM 1497 O O . ILE A 1 178 ? 9.120 35.147 -11.366 1.00 81.25 178 ILE A O 1
ATOM 1501 N N . SER A 1 179 ? 10.897 34.084 -12.224 1.00 83.56 179 SER A N 1
ATOM 1502 C CA . SER A 1 179 ? 11.640 35.291 -12.603 1.00 83.56 179 SER A CA 1
ATOM 1503 C C . SER A 1 179 ? 10.902 36.213 -13.583 1.00 83.56 179 SER A C 1
ATOM 1505 O O . SER A 1 179 ? 10.966 37.425 -13.420 1.00 83.56 179 SER A O 1
ATOM 1507 N N . ILE A 1 180 ? 10.231 35.666 -14.599 1.00 83.94 180 ILE A N 1
ATOM 1508 C CA . ILE A 1 180 ? 9.487 36.443 -15.604 1.00 83.94 180 ILE A CA 1
ATOM 1509 C C . ILE A 1 180 ? 8.223 37.006 -14.964 1.00 83.94 180 ILE A C 1
ATOM 1511 O O . ILE A 1 180 ? 7.978 38.199 -15.054 1.00 83.94 180 ILE A O 1
ATOM 1515 N N . SER A 1 181 ? 7.477 36.168 -14.239 1.00 84.75 181 SER A N 1
ATOM 1516 C CA . SER A 1 181 ? 6.280 36.615 -13.516 1.00 84.75 181 SER A CA 1
ATOM 1517 C C . SER A 1 181 ? 6.603 37.703 -12.482 1.00 84.75 181 SER A C 1
ATOM 1519 O O . SER A 1 181 ? 5.828 38.636 -12.299 1.00 84.75 181 SER A O 1
ATOM 1521 N N . PHE A 1 182 ? 7.760 37.607 -11.822 1.00 87.38 182 PHE A N 1
ATOM 1522 C CA . PHE A 1 182 ? 8.230 38.617 -10.877 1.00 87.38 182 PHE A CA 1
ATOM 1523 C C . PHE A 1 182 ? 8.651 39.913 -11.578 1.00 87.38 182 PHE A C 1
ATOM 1525 O O . PHE A 1 182 ? 8.319 40.993 -11.104 1.00 87.38 182 PHE A O 1
ATOM 1532 N N . HIS A 1 183 ? 9.342 39.823 -12.717 1.00 88.75 183 HIS A N 1
ATOM 1533 C CA . HIS A 1 183 ? 9.709 41.003 -13.498 1.00 88.75 183 HIS A CA 1
ATOM 1534 C C . HIS A 1 183 ? 8.478 41.729 -14.057 1.00 88.75 183 HIS A C 1
ATOM 1536 O O . HIS A 1 183 ? 8.389 42.948 -13.930 1.00 88.75 183 HIS A O 1
ATOM 1542 N N . ASP A 1 184 ? 7.507 40.982 -14.593 1.00 88.50 184 ASP A N 1
ATOM 1543 C CA . ASP A 1 184 ? 6.231 41.518 -15.077 1.00 88.50 184 ASP A CA 1
ATOM 1544 C C . ASP A 1 184 ? 5.484 42.251 -13.943 1.00 88.50 184 ASP A C 1
ATOM 1546 O O . ASP A 1 184 ? 4.991 43.359 -14.143 1.00 88.50 184 ASP A O 1
ATOM 1550 N N . LEU A 1 185 ? 5.463 41.679 -12.730 1.00 88.50 185 LEU A N 1
ATOM 1551 C CA . LEU A 1 185 ? 4.869 42.315 -11.549 1.00 88.50 185 LEU A CA 1
ATOM 1552 C C . LEU A 1 185 ? 5.582 43.621 -11.170 1.00 88.50 185 LEU A C 1
ATOM 1554 O O . LEU A 1 185 ? 4.919 44.628 -10.938 1.00 88.50 185 LEU A O 1
ATOM 1558 N N . MET A 1 186 ? 6.917 43.611 -11.104 1.00 90.50 186 MET A N 1
ATOM 1559 C CA . MET A 1 186 ? 7.696 44.802 -10.746 1.00 90.50 186 MET A CA 1
ATOM 1560 C C . MET A 1 186 ? 7.519 45.924 -11.773 1.00 90.50 186 MET A C 1
ATOM 1562 O O . MET A 1 186 ? 7.332 47.073 -11.386 1.00 90.50 186 MET A O 1
ATOM 1566 N N . SER A 1 187 ? 7.500 45.590 -13.067 1.00 88.88 187 SER A N 1
ATOM 1567 C CA . SER A 1 187 ? 7.245 46.564 -14.133 1.00 88.88 187 SER A CA 1
ATOM 1568 C C . SER A 1 187 ? 5.854 47.192 -14.023 1.00 88.88 187 SER A C 1
ATOM 1570 O O . SER A 1 187 ? 5.697 48.379 -14.301 1.00 88.88 187 SER A O 1
ATOM 1572 N N . GLU A 1 188 ? 4.842 46.424 -13.623 1.00 90.25 188 GLU A N 1
ATOM 1573 C CA . GLU A 1 188 ? 3.485 46.950 -13.473 1.00 90.25 188 GLU A CA 1
ATOM 1574 C C . GLU A 1 188 ? 3.337 47.839 -12.229 1.00 90.25 188 GLU A C 1
ATOM 1576 O O . GLU A 1 188 ? 2.655 48.860 -12.283 1.00 90.25 188 GLU A O 1
ATOM 1581 N N . ILE A 1 189 ? 4.027 47.503 -11.133 1.00 89.06 189 ILE A N 1
ATOM 1582 C CA . ILE A 1 189 ? 4.096 48.352 -9.934 1.00 89.06 189 ILE A CA 1
ATOM 1583 C C . ILE A 1 189 ? 4.748 49.701 -10.264 1.00 89.06 189 ILE A C 1
ATOM 1585 O O . ILE A 1 189 ? 4.190 50.737 -9.914 1.00 89.06 189 ILE A O 1
ATOM 1589 N N . GLU A 1 190 ? 5.870 49.709 -10.991 1.00 89.00 190 GLU A N 1
ATOM 159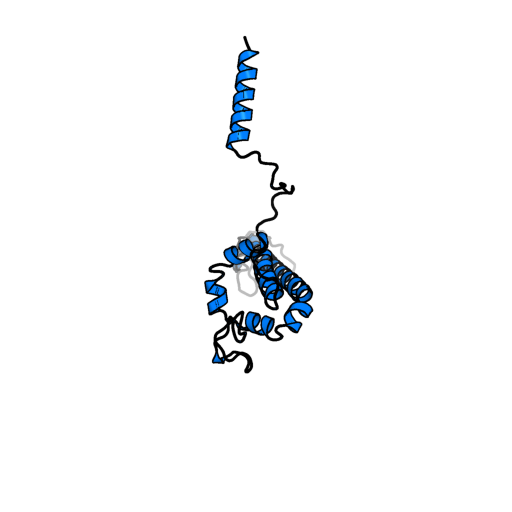0 C CA . GLU A 1 190 ? 6.545 50.952 -11.398 1.00 89.00 190 GLU A CA 1
ATOM 1591 C C . GLU A 1 190 ? 5.643 51.853 -12.258 1.00 89.00 190 GLU A C 1
ATOM 1593 O O . GLU A 1 190 ? 5.628 53.067 -12.070 1.00 89.00 190 GLU A O 1
ATOM 1598 N N . LYS A 1 191 ? 4.842 51.285 -13.170 1.00 84.38 191 LYS A N 1
ATOM 1599 C CA . LYS A 1 191 ? 3.877 52.071 -13.962 1.00 84.38 191 LYS A CA 1
ATOM 1600 C C . LYS A 1 191 ? 2.795 52.709 -13.089 1.00 84.38 191 LYS A C 1
ATOM 1602 O O . LYS A 1 191 ? 2.456 53.868 -13.304 1.00 84.38 191 LYS A O 1
ATOM 1607 N N . LEU A 1 192 ? 2.277 51.975 -12.102 1.00 79.94 192 LEU A N 1
ATOM 1608 C CA . LEU A 1 192 ? 1.244 52.470 -11.186 1.00 79.94 192 LEU A CA 1
ATOM 1609 C C . LEU A 1 192 ? 1.772 53.548 -10.228 1.00 79.94 192 LEU A C 1
ATOM 1611 O O . LEU A 1 192 ? 1.033 54.464 -9.879 1.00 79.94 192 LEU A O 1
ATOM 1615 N N . GLU A 1 193 ? 3.041 53.474 -9.822 1.00 70.31 193 GLU A N 1
ATOM 1616 C CA . GLU A 1 193 ? 3.678 54.520 -9.010 1.00 70.31 193 GLU A CA 1
ATOM 1617 C C . GLU A 1 193 ? 3.920 55.819 -9.803 1.00 70.31 193 GLU A C 1
ATOM 1619 O O . GLU A 1 193 ? 3.907 56.903 -9.218 1.00 70.31 193 GLU A O 1
ATOM 1624 N N . ILE A 1 194 ? 4.078 55.740 -11.130 1.00 58.59 194 ILE A N 1
ATOM 1625 C CA . ILE A 1 194 ? 4.267 56.907 -12.011 1.00 58.59 194 ILE A CA 1
ATOM 1626 C C . ILE A 1 194 ? 2.939 57.627 -12.322 1.00 58.59 194 ILE A C 1
ATOM 1628 O O . ILE A 1 194 ? 2.948 58.832 -12.560 1.00 58.59 194 ILE A O 1
ATOM 1632 N N . GLU A 1 195 ? 1.792 56.942 -12.271 1.00 53.56 195 GLU A N 1
ATOM 1633 C CA . GLU A 1 195 ? 0.459 57.551 -12.466 1.00 53.56 195 GLU A CA 1
ATOM 1634 C C . GLU A 1 195 ? -0.129 58.194 -11.186 1.00 53.56 195 GLU A C 1
ATOM 1636 O O . GLU A 1 195 ? -1.210 58.782 -11.222 1.00 53.56 195 GLU A O 1
ATOM 1641 N N . GLY A 1 196 ? 0.574 58.095 -10.050 1.00 54.75 196 GLY A N 1
ATOM 1642 C CA . GLY A 1 196 ? 0.134 58.565 -8.729 1.00 54.75 196 GLY A CA 1
ATOM 1643 C C . GLY A 1 196 ? 0.610 59.960 -8.293 1.00 54.75 196 GLY A C 1
ATOM 1644 O O . GLY A 1 196 ? 0.427 60.293 -7.119 1.00 54.75 196 GLY A O 1
ATOM 1645 N N . PHE A 1 197 ? 1.203 60.763 -9.185 1.00 44.22 197 PHE A N 1
ATOM 1646 C CA . PHE A 1 197 ? 1.641 62.146 -8.921 1.00 44.22 197 PHE A CA 1
ATOM 1647 C C . PHE A 1 197 ? 1.137 63.140 -9.970 1.00 44.22 197 PHE A C 1
ATOM 1649 O O . PHE A 1 197 ? 1.282 62.860 -11.180 1.00 44.22 197 PHE A O 1
#